Protein AF-A0A2V9JX28-F1 (afdb_monomer)

Foldseek 3Di:
DDDPDPPQDKAWLDKDQCLPHLQQKWFKDWDQPAPADQAPVRTGIHTDGFAKDNADFPSRIWTKFFPPFDWDQQFAPQWTWGGTMWDAFAPSGSNQQPAQAFKKKKWKKEFFVWDLQQWWKWKKWKFAQDDDDDDPDDPDGDIKMKTQQQDTDDPRHPPRDIDIDMDTLHLDCVRIDTRAGDDPGDDDDDHPPDRDDDRNHGSNNCSNNGITIMGMITGPDDPVRHIGGMMMTRMITIIDGDDPPPDD

Secondary structure (DSSP, 8-state):
--------PEEEEEEE--SS--TT-EEEEE-TT-SSPBPTTS-BEEEEEPEEEEEEETTEEEEEEESSPPEE-SS-GGG-EEEEEE---GGGSTTTT-B-TTPEEEEEEEEEEEE-TT-EEEEEEEE---S---S-S-SS---EEEE-TTS-B-HHHHSSS-EEEEEE--S-GGGSEE----TT---SS-------SS----HHHHHBTTEEEEEEEEES--TTS--EEEEEEEEEEEEEE-------

Nearest PDB structures (foldseek):
  8b38-assembly1_C  TM=1.971E-01  e=1.026E-02  Chaetoceros socialis f. radians RNA virus 01
  8hee-assembly1_B  TM=2.548E-01  e=6.312E-02  Foot-and-mouth disease virus
  6lap-assembly1_C  TM=2.341E-01  e=9.804E-02  Echovirus E11
  4rs5-assembly1_I  TM=1.987E-01  e=5.112E-01  Enterovirus A71
  4jgy-assembly1_B  TM=1.974E-01  e=2.948E-01  Coxsackievirus A16

Mean predicted aligned error: 8.78 Å

Radius of gyration: 18.74 Å; Cα contacts (8 Å, |Δi|>4): 589; chains: 1; bounding box: 54×60×47 Å

pLDDT: mean 80.69, std 20.45, range [30.5, 98.5]

Solvent-accessible surface area (backbone atoms only — not comparable to full-atom values): 13602 Å² total; per-residue (Å²): 133,84,82,76,78,74,80,60,55,64,47,78,65,42,76,46,48,28,51,88,43,39,77,70,28,23,21,29,27,69,35,92,87,30,84,45,65,70,22,90,86,73,45,16,20,29,78,40,74,37,47,61,39,78,60,89,24,94,71,31,1,19,25,31,36,57,51,76,49,17,62,46,44,55,25,40,86,88,43,25,30,29,36,50,37,34,47,35,56,38,86,79,20,88,54,44,64,42,73,37,63,57,15,38,36,39,38,31,30,21,17,46,82,48,43,49,59,78,33,36,37,24,48,33,41,33,15,55,40,66,100,66,81,80,88,87,69,74,94,75,78,73,65,40,39,37,31,36,66,73,63,61,54,52,76,57,32,65,80,55,47,84,34,82,45,78,45,72,41,62,73,45,68,92,41,38,42,77,28,52,72,45,88,84,52,81,86,72,92,77,82,83,85,76,83,76,83,83,70,72,42,57,64,58,53,24,32,56,29,35,37,34,34,44,33,36,30,34,33,61,60,45,90,89,49,66,51,38,36,26,44,38,38,28,34,40,34,33,31,33,70,48,78,78,75,76,79,133

Structure (mmCIF, N/CA/C/O backbone):
data_AF-A0A2V9JX28-F1
#
_entry.id   AF-A0A2V9JX28-F1
#
loop_
_atom_site.group_PDB
_atom_site.id
_atom_site.type_symbol
_atom_site.label_atom_id
_atom_site.label_alt_id
_atom_site.label_comp_id
_atom_site.label_asym_id
_atom_site.label_entity_id
_atom_site.label_seq_id
_atom_site.pdbx_PDB_ins_code
_atom_site.Cartn_x
_atom_site.Cartn_y
_atom_site.Cartn_z
_atom_site.occupancy
_atom_site.B_iso_or_equiv
_atom_site.auth_seq_id
_atom_site.auth_comp_id
_atom_site.auth_asym_id
_atom_site.auth_atom_id
_atom_site.pdbx_PDB_model_num
ATOM 1 N N . MET A 1 1 ? -27.066 -35.884 0.659 1.00 37.41 1 MET A N 1
ATOM 2 C CA . MET A 1 1 ? -25.779 -36.112 1.343 1.00 37.41 1 MET A CA 1
ATOM 3 C C . MET A 1 1 ? -25.051 -34.787 1.317 1.00 37.41 1 MET A C 1
ATOM 5 O O . MET A 1 1 ? -24.892 -34.245 0.235 1.00 37.41 1 MET A O 1
ATOM 9 N N . ALA A 1 2 ? -24.791 -34.202 2.485 1.00 36.34 2 ALA A N 1
ATOM 10 C CA . ALA A 1 2 ? -24.136 -32.905 2.590 1.00 36.34 2 ALA A CA 1
ATOM 11 C C . ALA A 1 2 ? -22.629 -33.114 2.416 1.00 36.34 2 ALA A C 1
ATOM 13 O O . ALA A 1 2 ? -22.007 -33.789 3.234 1.00 36.34 2 ALA A O 1
ATOM 14 N N . GLU A 1 3 ? -22.072 -32.586 1.331 1.00 41.47 3 GLU A N 1
ATOM 15 C CA . GLU A 1 3 ? -20.628 -32.447 1.175 1.00 41.47 3 GLU A CA 1
ATOM 16 C C . GLU A 1 3 ? -20.167 -31.390 2.179 1.00 41.47 3 GLU A C 1
ATOM 18 O O . GLU A 1 3 ? -20.434 -30.198 2.029 1.00 41.47 3 GLU A O 1
ATOM 23 N N . GLY A 1 4 ? -19.546 -31.855 3.263 1.00 39.78 4 GLY A N 1
ATOM 24 C CA . GLY A 1 4 ? -18.848 -30.991 4.197 1.00 39.78 4 GLY A CA 1
ATOM 25 C C . GLY A 1 4 ? -17.679 -30.347 3.467 1.00 39.78 4 GLY A C 1
ATOM 26 O O . GLY A 1 4 ? -16.715 -31.026 3.120 1.00 39.78 4 GLY A O 1
ATOM 27 N N . GLN A 1 5 ? -17.780 -29.045 3.217 1.00 37.53 5 GLN A N 1
ATOM 28 C CA . GLN A 1 5 ? -16.628 -28.233 2.859 1.00 37.53 5 GLN A CA 1
ATOM 29 C C . GLN A 1 5 ? -15.641 -28.325 4.025 1.00 37.53 5 GLN A C 1
ATOM 31 O O . GLN A 1 5 ? -15.918 -27.841 5.120 1.00 37.53 5 GLN A O 1
ATOM 36 N N . SER A 1 6 ? -14.531 -29.026 3.803 1.00 47.28 6 SER A N 1
ATOM 37 C CA . SER A 1 6 ? -13.386 -29.009 4.707 1.00 47.28 6 SER A CA 1
ATOM 38 C C . SER A 1 6 ? -12.921 -27.558 4.836 1.00 47.28 6 SER A C 1
ATOM 40 O O . SER A 1 6 ? -12.557 -26.931 3.838 1.00 47.28 6 SER A O 1
ATOM 42 N N . GLU A 1 7 ? -12.996 -27.001 6.047 1.00 46.00 7 GLU A N 1
ATOM 43 C CA . GLU A 1 7 ? -12.352 -25.733 6.372 1.00 46.00 7 GLU A CA 1
ATOM 44 C C . GLU A 1 7 ? -10.847 -25.915 6.158 1.00 46.00 7 GLU A C 1
ATOM 46 O O . GLU A 1 7 ? -10.144 -26.487 6.991 1.00 46.00 7 GLU A O 1
ATOM 51 N N . THR A 1 8 ? -10.340 -25.446 5.017 1.00 58.16 8 THR A N 1
ATOM 52 C CA . THR A 1 8 ? -8.900 -25.324 4.783 1.00 58.16 8 THR A CA 1
ATOM 53 C C . THR A 1 8 ? -8.294 -24.527 5.930 1.00 58.16 8 THR A C 1
ATOM 55 O O . THR A 1 8 ? -8.554 -23.327 6.055 1.00 58.16 8 THR A O 1
ATOM 58 N N . SER A 1 9 ? -7.491 -25.187 6.768 1.00 70.56 9 SER A N 1
ATOM 59 C CA . SER A 1 9 ? -6.751 -24.510 7.829 1.00 70.56 9 SER A CA 1
ATOM 60 C C . SER A 1 9 ? -5.854 -23.440 7.201 1.00 70.56 9 SER A C 1
ATOM 62 O O . SER A 1 9 ? -5.117 -23.698 6.248 1.00 70.56 9 SER A O 1
ATOM 64 N N . GLN A 1 10 ? -5.963 -22.200 7.676 1.00 81.31 10 GLN A N 1
ATOM 65 C CA . GLN A 1 10 ? -5.096 -21.120 7.220 1.00 81.31 10 GLN A CA 1
ATOM 66 C C . GLN A 1 10 ? -3.857 -21.054 8.111 1.00 81.31 10 GLN A C 1
ATOM 68 O O . GLN A 1 10 ? -3.956 -20.860 9.323 1.00 81.31 10 GLN A O 1
ATOM 73 N N . GLN A 1 11 ? -2.677 -21.175 7.512 1.00 90.75 11 GLN A N 1
ATOM 74 C CA . GLN A 1 11 ? -1.418 -20.915 8.189 1.00 90.75 11 GLN A CA 1
ATOM 75 C C . GLN A 1 11 ? -1.175 -19.406 8.244 1.00 90.75 11 GLN A C 1
ATOM 77 O O . GLN A 1 11 ? -1.011 -18.760 7.208 1.00 90.75 11 GLN A O 1
ATOM 82 N N . LEU A 1 12 ? -1.110 -18.846 9.453 1.00 94.56 12 LEU A N 1
ATOM 83 C CA . LEU A 1 12 ? -0.680 -17.466 9.663 1.00 94.56 12 LEU A CA 1
ATOM 84 C C . LEU A 1 12 ? 0.817 -17.336 9.345 1.00 94.56 12 LEU A C 1
ATOM 86 O O . LEU A 1 12 ? 1.646 -18.011 9.956 1.00 94.56 12 LEU A O 1
ATOM 90 N N . ILE A 1 13 ? 1.161 -16.460 8.403 1.00 94.75 13 ILE A N 1
ATOM 91 C CA . ILE A 1 13 ? 2.547 -16.146 8.035 1.00 94.75 13 ILE A CA 1
ATOM 92 C C . ILE A 1 13 ? 3.041 -14.928 8.818 1.00 94.75 13 ILE A C 1
ATOM 94 O O . ILE A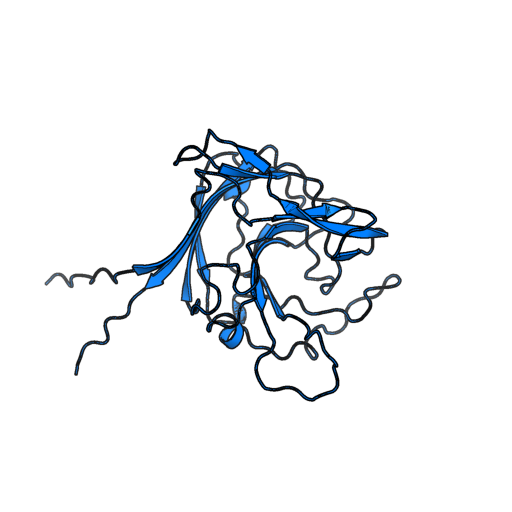 1 13 ? 4.181 -14.905 9.282 1.00 94.75 13 ILE A O 1
ATOM 98 N N . TYR A 1 14 ? 2.190 -13.913 8.963 1.00 95.06 14 TYR A N 1
ATOM 99 C CA . TYR A 1 14 ? 2.534 -12.651 9.610 1.00 95.06 14 TYR A CA 1
ATOM 100 C C . TYR A 1 14 ? 1.301 -11.976 10.198 1.00 95.06 14 TYR A C 1
ATOM 102 O O . TYR A 1 14 ? 0.215 -12.076 9.630 1.00 95.06 14 TYR A O 1
ATOM 110 N N . ARG A 1 15 ? 1.487 -11.257 11.309 1.00 94.69 15 ARG A N 1
ATOM 111 C CA . ARG A 1 15 ? 0.493 -10.352 11.886 1.00 94.69 15 ARG A CA 1
ATOM 112 C C . ARG A 1 15 ? 1.189 -9.185 12.579 1.00 94.69 15 ARG A C 1
ATOM 114 O O . ARG A 1 15 ? 2.134 -9.398 13.334 1.00 94.69 15 ARG A O 1
ATOM 121 N N . GLU A 1 16 ? 0.673 -7.988 12.357 1.00 94.94 16 GLU A N 1
ATOM 122 C CA . GLU A 1 16 ? 1.010 -6.758 13.064 1.00 94.94 16 GLU A CA 1
ATOM 123 C C . GLU A 1 16 ? -0.286 -6.090 13.506 1.00 94.94 16 GLU A C 1
ATOM 125 O O . GLU A 1 16 ? -1.113 -5.748 12.666 1.00 94.94 16 GLU A O 1
ATOM 130 N N . ALA A 1 17 ? -0.465 -5.946 14.817 1.00 94.75 17 ALA A N 1
ATOM 131 C CA . ALA A 1 17 ? -1.687 -5.413 15.422 1.00 94.75 17 ALA A CA 1
ATOM 132 C C . ALA A 1 17 ? -1.499 -4.000 15.993 1.00 94.75 17 ALA A C 1
ATOM 134 O O . ALA A 1 17 ? -2.418 -3.476 16.615 1.00 94.75 17 ALA A O 1
ATOM 135 N N . PHE A 1 18 ? -0.292 -3.427 15.864 1.00 95.75 18 PHE A N 1
ATOM 136 C CA . PHE A 1 18 ? 0.047 -2.060 16.272 1.00 95.75 18 PHE A CA 1
ATOM 137 C C . PHE A 1 18 ? -0.385 -1.683 17.706 1.00 95.75 18 PHE A C 1
ATOM 139 O O . PHE A 1 18 ? -0.534 -0.506 18.038 1.00 95.75 18 PHE A O 1
ATOM 146 N N . ASP A 1 19 ? -0.541 -2.661 18.600 1.00 94.94 19 ASP A N 1
ATOM 147 C CA . ASP A 1 19 ? -1.027 -2.487 19.973 1.00 94.94 19 ASP A CA 1
ATOM 148 C C . ASP A 1 19 ? 0.031 -1.850 20.890 1.00 94.94 19 ASP A C 1
ATOM 150 O O . ASP A 1 19 ? -0.295 -1.230 21.904 1.00 94.94 19 ASP A O 1
ATOM 154 N N . LYS A 1 20 ? 1.307 -1.967 20.508 1.00 94.62 20 LYS A N 1
ATOM 155 C CA . LYS A 1 20 ? 2.476 -1.517 21.284 1.00 94.62 20 LYS A CA 1
ATOM 156 C C . LYS A 1 20 ? 3.331 -0.460 20.582 1.00 94.62 20 LYS A C 1
ATOM 158 O O . LYS A 1 20 ? 4.349 -0.047 21.133 1.00 94.62 20 LYS A O 1
ATOM 163 N N . GLY A 1 21 ? 2.955 -0.037 19.378 1.00 95.44 21 GLY A N 1
ATOM 164 C CA . GLY A 1 21 ? 3.707 0.939 18.590 1.00 95.44 21 GLY A CA 1
ATOM 165 C C . GLY A 1 21 ? 3.520 0.756 17.088 1.00 95.44 21 GLY A C 1
ATOM 166 O O . GLY A 1 21 ? 2.870 -0.183 16.643 1.00 95.44 21 GLY A O 1
ATOM 167 N N . ALA A 1 22 ? 4.153 1.627 16.300 1.00 93.25 22 ALA A N 1
ATOM 168 C CA . ALA A 1 22 ? 4.222 1.510 14.838 1.00 93.25 22 ALA A CA 1
ATOM 169 C C . ALA A 1 22 ? 5.134 0.364 14.345 1.00 93.25 22 ALA A C 1
ATOM 171 O O . ALA A 1 22 ? 5.210 0.096 13.145 1.00 93.25 22 ALA A O 1
ATOM 172 N N . GLY A 1 23 ? 5.872 -0.285 15.251 1.00 90.06 23 GLY A N 1
ATOM 173 C CA . GLY A 1 23 ? 6.907 -1.247 14.890 1.00 90.06 23 GLY A CA 1
ATOM 174 C C . GLY A 1 23 ? 7.971 -0.611 13.992 1.00 90.06 23 GLY A C 1
ATOM 175 O O . GLY A 1 23 ? 8.372 0.535 14.186 1.00 90.06 23 GLY A O 1
ATOM 176 N N . ASN A 1 24 ? 8.412 -1.366 12.989 1.00 91.19 24 ASN A N 1
ATOM 177 C CA . ASN A 1 24 ? 9.393 -0.920 11.996 1.00 91.19 24 ASN A CA 1
ATOM 178 C C . ASN A 1 24 ? 8.738 -0.415 10.695 1.00 91.19 24 ASN A C 1
ATOM 180 O O . ASN A 1 24 ? 9.423 -0.281 9.677 1.00 91.19 24 ASN A O 1
ATOM 184 N N . TRP A 1 25 ? 7.426 -0.159 10.712 1.00 94.94 25 TRP A N 1
ATOM 185 C CA . TRP A 1 25 ? 6.714 0.399 9.568 1.00 94.94 25 TRP A CA 1
ATOM 186 C C . TRP A 1 25 ? 7.012 1.887 9.395 1.00 94.94 25 TRP A C 1
ATOM 188 O O . TRP A 1 25 ? 7.239 2.626 10.359 1.00 94.94 25 TRP A O 1
ATOM 198 N N . LYS A 1 26 ? 7.011 2.325 8.139 1.00 95.44 26 LYS A N 1
ATOM 199 C CA . LYS A 1 26 ? 7.457 3.653 7.728 1.00 95.44 26 LYS A CA 1
ATOM 200 C C . LYS A 1 26 ? 6.463 4.332 6.797 1.00 95.44 26 LYS A C 1
ATOM 202 O O . LYS A 1 26 ? 5.657 3.681 6.140 1.00 95.44 26 LYS A O 1
ATOM 207 N N . VAL A 1 27 ? 6.585 5.647 6.704 1.00 96.44 27 VAL A N 1
ATOM 208 C CA . VAL A 1 27 ? 5.945 6.515 5.713 1.00 96.44 27 VAL A CA 1
ATOM 209 C C . VAL A 1 27 ? 7.028 7.261 4.935 1.00 96.44 27 VAL A C 1
ATOM 211 O O . VAL A 1 27 ? 8.054 7.631 5.507 1.00 96.44 27 VAL A O 1
ATOM 214 N N . GLY A 1 28 ? 6.807 7.509 3.643 1.00 94.94 28 GLY A N 1
ATOM 215 C CA . GLY A 1 28 ? 7.685 8.388 2.872 1.00 94.94 28 GLY A CA 1
ATOM 216 C C . GLY A 1 28 ? 7.388 9.862 3.147 1.00 94.94 28 GLY A C 1
ATOM 217 O O . GLY A 1 28 ? 6.235 10.297 3.075 1.00 94.94 28 GLY A O 1
ATOM 218 N N . ARG A 1 29 ? 8.427 10.651 3.429 1.00 95.06 29 ARG A N 1
ATOM 219 C CA . ARG A 1 29 ? 8.342 12.098 3.686 1.00 95.06 29 ARG A CA 1
ATOM 220 C C . ARG A 1 29 ? 9.402 12.873 2.929 1.00 95.06 29 ARG A C 1
ATOM 222 O O . ARG A 1 29 ? 10.523 12.396 2.805 1.00 95.06 29 ARG A O 1
ATOM 229 N N . ASP A 1 30 ? 9.055 14.075 2.483 1.00 92.50 30 ASP A N 1
ATOM 230 C CA . ASP A 1 30 ? 10.029 15.002 1.915 1.00 92.50 30 ASP A CA 1
ATOM 231 C C . ASP A 1 30 ? 11.055 15.424 2.979 1.00 92.50 30 ASP A C 1
ATOM 233 O O . ASP A 1 30 ? 10.686 15.877 4.066 1.00 92.50 30 ASP A O 1
ATOM 237 N N . LYS A 1 31 ? 12.345 15.318 2.651 1.00 86.62 31 LYS A N 1
ATOM 238 C CA . LYS A 1 31 ? 13.467 15.784 3.470 1.00 86.62 31 LYS A CA 1
ATOM 239 C C . LYS A 1 31 ? 14.700 16.052 2.604 1.00 86.62 31 LYS A C 1
ATOM 241 O O . LYS A 1 31 ? 15.094 15.204 1.810 1.00 86.62 31 LYS A O 1
ATOM 246 N N . GLU A 1 32 ? 15.318 17.227 2.744 1.00 77.06 32 GLU A N 1
ATOM 247 C CA . GLU A 1 32 ? 16.386 17.694 1.838 1.00 77.06 32 GLU A CA 1
ATOM 248 C C . GLU A 1 32 ? 17.653 16.817 1.829 1.00 77.06 32 GLU A C 1
ATOM 250 O O . GLU A 1 32 ? 18.319 16.730 0.799 1.00 77.06 32 GLU A O 1
ATOM 255 N N . ASP A 1 33 ? 17.959 16.125 2.926 1.00 78.94 33 ASP A N 1
ATOM 256 C CA . ASP A 1 33 ? 19.085 15.188 3.072 1.00 78.94 33 ASP A CA 1
ATOM 257 C C . ASP A 1 33 ? 18.667 13.708 2.949 1.00 78.94 33 ASP A C 1
ATOM 259 O O . ASP A 1 33 ? 19.455 12.810 3.245 1.00 78.94 33 ASP A O 1
ATOM 263 N N . GLY A 1 34 ? 17.423 13.454 2.529 1.00 77.88 34 GLY A N 1
ATOM 264 C CA . GLY A 1 34 ? 16.797 12.137 2.556 1.00 77.88 34 GLY A CA 1
ATOM 265 C C . GLY A 1 34 ? 17.490 11.071 1.696 1.00 77.88 34 GLY A C 1
ATOM 266 O O . GLY A 1 34 ? 18.192 11.361 0.721 1.00 77.88 34 GLY A O 1
ATOM 267 N N . SER A 1 35 ? 17.261 9.810 2.067 1.00 78.12 35 SER A N 1
ATOM 268 C CA . SER A 1 35 ? 17.882 8.616 1.479 1.00 78.12 35 SER A CA 1
ATOM 269 C C . SER A 1 35 ? 17.259 8.140 0.161 1.00 78.12 35 SER A C 1
ATOM 271 O O . SER A 1 35 ? 17.889 7.361 -0.556 1.00 78.12 35 SER A O 1
ATOM 273 N N . TYR A 1 36 ? 16.053 8.594 -0.184 1.00 79.12 36 TYR A N 1
ATOM 274 C CA . TYR A 1 36 ? 15.413 8.302 -1.468 1.00 79.12 36 TYR A CA 1
ATOM 275 C C . TYR A 1 36 ? 15.925 9.235 -2.575 1.00 79.12 36 TYR A C 1
ATOM 277 O O . TYR A 1 36 ? 16.678 10.189 -2.338 1.00 79.12 36 TYR A O 1
ATOM 285 N N . ASN A 1 37 ? 15.560 8.942 -3.826 1.00 79.06 37 ASN A N 1
ATOM 286 C CA . ASN A 1 37 ? 15.956 9.772 -4.961 1.00 79.06 37 ASN A CA 1
ATOM 287 C C . ASN A 1 37 ? 15.397 11.201 -4.838 1.00 79.06 37 ASN A C 1
ATOM 289 O O . ASN A 1 37 ? 14.509 11.486 -4.043 1.00 79.06 37 ASN A O 1
ATOM 293 N N . GLN A 1 38 ? 15.924 12.115 -5.649 1.00 84.00 38 GLN A N 1
ATOM 294 C CA . GLN A 1 38 ? 15.248 13.387 -5.879 1.00 84.00 38 GLN A CA 1
ATOM 295 C C . GLN A 1 38 ? 14.128 13.157 -6.902 1.00 84.00 38 GLN A C 1
ATOM 297 O O . GLN A 1 38 ? 14.379 12.573 -7.961 1.00 84.00 38 GLN A O 1
ATOM 302 N N . ASN A 1 39 ? 12.905 13.569 -6.583 1.00 82.06 39 ASN A N 1
ATOM 303 C CA . ASN A 1 39 ? 11.753 13.465 -7.472 1.00 82.06 39 ASN A CA 1
ATOM 304 C C . ASN A 1 39 ? 11.680 14.641 -8.463 1.00 82.06 39 ASN A C 1
ATOM 306 O O . ASN A 1 39 ? 12.438 15.611 -8.371 1.00 82.06 39 ASN A O 1
ATOM 310 N N . VAL A 1 40 ? 10.750 14.572 -9.419 1.00 81.06 40 VAL A N 1
ATOM 311 C CA . VAL A 1 40 ? 10.556 15.609 -10.459 1.00 81.06 40 VAL A CA 1
ATOM 312 C C . VAL A 1 40 ? 10.151 16.987 -9.914 1.00 81.06 40 VAL A C 1
ATOM 314 O O . VAL A 1 40 ? 10.278 17.979 -10.626 1.00 81.06 40 VAL A O 1
ATOM 317 N N . LEU A 1 41 ? 9.708 17.069 -8.656 1.00 83.62 41 LEU A N 1
ATOM 318 C CA . LEU A 1 41 ? 9.394 18.323 -7.959 1.00 83.62 41 LEU A CA 1
ATOM 319 C C . LEU A 1 41 ? 10.625 18.914 -7.245 1.00 83.62 41 LEU A C 1
ATOM 321 O O . LEU A 1 41 ? 10.531 19.938 -6.569 1.00 83.62 41 LEU A O 1
ATOM 325 N N . GLY A 1 42 ? 11.790 18.271 -7.377 1.00 84.31 42 GLY A N 1
ATOM 326 C CA . GLY A 1 42 ? 13.047 18.688 -6.762 1.00 84.31 42 GLY A CA 1
ATOM 327 C C . GLY A 1 42 ? 13.192 18.288 -5.292 1.00 84.31 42 GLY A C 1
ATOM 328 O O . GLY A 1 42 ? 14.164 18.699 -4.657 1.00 84.31 42 GLY A O 1
ATOM 329 N N . LYS A 1 43 ? 12.272 17.486 -4.744 1.00 86.06 43 LYS A N 1
ATOM 330 C CA . LYS A 1 43 ? 12.281 17.042 -3.344 1.00 86.06 43 LYS A CA 1
ATOM 331 C C . LYS A 1 43 ? 12.965 15.686 -3.207 1.00 86.06 43 LYS A C 1
ATOM 333 O O . LYS A 1 43 ? 12.839 14.837 -4.082 1.00 86.06 43 LYS A O 1
ATOM 338 N N . ARG A 1 44 ? 13.702 15.486 -2.115 1.00 87.38 44 ARG A N 1
ATOM 339 C CA . ARG A 1 44 ? 14.231 14.176 -1.704 1.00 87.38 44 ARG A CA 1
ATOM 340 C C . ARG A 1 44 ? 13.324 13.573 -0.648 1.00 87.38 44 ARG A C 1
ATOM 342 O O . ARG A 1 44 ? 12.679 14.319 0.081 1.00 87.38 44 ARG A O 1
ATOM 349 N N . GLY A 1 45 ? 13.280 12.248 -0.587 1.00 88.06 45 GLY A N 1
ATOM 350 C CA . GLY A 1 45 ? 12.452 11.516 0.365 1.00 88.06 45 GLY A CA 1
ATOM 351 C C . GLY A 1 45 ? 13.261 10.796 1.439 1.00 88.06 45 GLY A C 1
ATOM 352 O O . GLY A 1 45 ? 14.415 10.438 1.225 1.00 88.06 45 GLY A O 1
ATOM 353 N N . GLU A 1 46 ? 12.639 10.522 2.577 1.00 91.44 46 GLU A N 1
ATOM 354 C CA . GLU A 1 46 ? 13.129 9.593 3.595 1.00 91.44 46 GLU A CA 1
ATOM 355 C C . GLU A 1 46 ? 11.968 8.739 4.1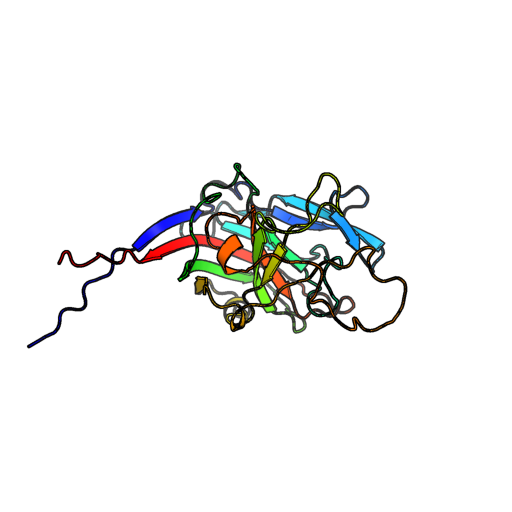26 1.00 91.44 46 GLU A C 1
ATOM 357 O O . GLU A 1 46 ? 10.824 9.195 4.201 1.00 91.44 46 GLU A O 1
ATOM 362 N N . GLY A 1 47 ? 12.262 7.496 4.511 1.00 91.31 47 GLY A N 1
ATOM 363 C CA . GLY A 1 47 ? 11.334 6.656 5.262 1.00 91.31 47 GLY A CA 1
ATOM 364 C C . GLY A 1 47 ? 11.389 6.980 6.753 1.00 91.31 47 GLY A C 1
ATOM 365 O O . GLY A 1 47 ? 12.336 6.578 7.429 1.00 91.31 47 GLY A O 1
ATOM 366 N N . LEU A 1 48 ? 10.366 7.653 7.274 1.00 93.31 48 LEU A N 1
ATOM 367 C CA . LEU A 1 48 ? 10.232 7.976 8.698 1.00 93.31 48 LEU A CA 1
ATOM 368 C C . LEU A 1 48 ? 9.278 6.998 9.395 1.00 93.31 48 LEU A C 1
ATOM 370 O O . LEU A 1 48 ? 8.404 6.446 8.727 1.00 93.31 48 LEU A O 1
ATOM 374 N N . PRO A 1 49 ? 9.405 6.773 10.717 1.00 94.62 49 PRO A N 1
ATOM 375 C CA . PRO A 1 49 ? 8.425 5.989 11.464 1.00 94.62 49 PRO A CA 1
ATOM 376 C C . PRO A 1 49 ? 7.005 6.526 11.265 1.00 94.62 49 PRO A C 1
ATOM 378 O O . PRO A 1 49 ? 6.802 7.738 11.157 1.00 94.62 49 PRO A O 1
ATOM 381 N N . LEU A 1 50 ? 6.018 5.631 11.244 1.00 96.25 50 LEU A N 1
ATOM 382 C CA . LEU A 1 50 ? 4.618 6.052 11.245 1.00 96.25 50 LEU A CA 1
ATOM 383 C C . LEU A 1 50 ? 4.264 6.813 12.521 1.00 96.25 50 LEU A C 1
ATOM 385 O O . LEU A 1 50 ? 4.816 6.566 13.598 1.00 96.25 50 LEU A O 1
ATOM 389 N N . GLY A 1 51 ? 3.248 7.667 12.410 1.00 97.44 51 GLY A N 1
ATOM 390 C CA . GLY A 1 51 ? 2.523 8.117 13.583 1.00 97.44 51 GLY A CA 1
ATOM 391 C C . GLY A 1 51 ? 1.857 6.926 14.272 1.00 97.44 51 GLY A C 1
ATOM 392 O O . GLY A 1 51 ? 1.458 5.953 13.632 1.00 97.44 51 GLY A O 1
ATOM 393 N N . TRP A 1 52 ? 1.728 6.994 15.593 1.00 98.06 52 TRP A N 1
ATOM 394 C CA . TRP A 1 52 ? 1.075 5.951 16.377 1.00 98.06 52 TRP A CA 1
ATOM 395 C C . TRP A 1 52 ? 0.171 6.555 17.445 1.00 98.06 52 TRP A C 1
ATOM 397 O O . TRP A 1 52 ? 0.473 7.604 18.017 1.00 98.06 52 TRP A O 1
ATOM 407 N N . SER A 1 53 ? -0.955 5.896 17.699 1.00 97.69 53 SER A N 1
ATOM 408 C CA . SER A 1 53 ? -1.867 6.207 18.793 1.00 97.69 53 SER A CA 1
ATOM 409 C C . SER A 1 53 ? -2.033 4.973 19.663 1.00 97.69 53 SER A C 1
ATOM 411 O O . SER A 1 53 ? -2.307 3.897 19.148 1.00 97.69 53 SER A O 1
ATOM 413 N N . ALA A 1 54 ? -1.957 5.139 20.984 1.00 96.62 54 ALA A N 1
ATOM 414 C CA . ALA A 1 54 ? -2.181 4.058 21.948 1.00 96.62 54 ALA A CA 1
ATOM 415 C C . ALA A 1 54 ? -3.664 3.673 22.122 1.00 96.62 54 ALA A C 1
ATOM 417 O O . ALA A 1 54 ? -3.985 2.793 22.919 1.00 96.62 54 ALA A O 1
ATOM 418 N N . ARG A 1 55 ? 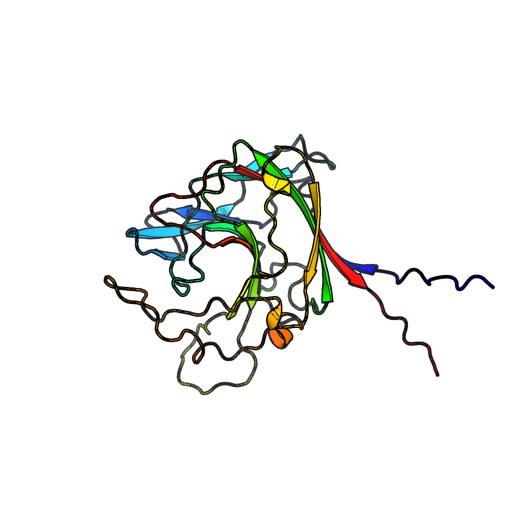-4.582 4.406 21.479 1.00 94.62 55 ARG A N 1
ATOM 419 C CA . ARG A 1 55 ? -6.036 4.256 21.634 1.00 94.62 55 ARG A CA 1
ATOM 420 C C . ARG A 1 55 ? -6.744 4.432 20.299 1.00 94.62 55 ARG A C 1
ATOM 422 O O . ARG A 1 55 ? -6.316 5.256 19.492 1.00 94.62 55 ARG A O 1
ATOM 429 N N . GLY A 1 56 ? -7.884 3.765 20.137 1.00 91.12 56 GLY A N 1
ATOM 430 C CA . GLY A 1 56 ? -8.787 3.917 18.991 1.00 91.12 56 GLY A CA 1
ATOM 431 C C . GLY A 1 56 ? -8.676 2.817 17.933 1.00 91.12 56 GLY A C 1
ATOM 432 O O . GLY A 1 56 ? -9.506 2.806 17.022 1.00 91.12 56 GLY A O 1
ATOM 433 N N . GLY A 1 57 ? -7.699 1.916 18.073 1.00 91.00 57 GLY A N 1
ATOM 434 C CA . GLY A 1 57 ? -7.619 0.651 17.345 1.00 91.00 57 GLY A CA 1
ATOM 435 C C . GLY A 1 57 ? -8.356 -0.469 18.083 1.00 91.00 57 GLY A C 1
ATOM 436 O O . GLY A 1 57 ? -8.671 -0.329 19.272 1.00 91.00 57 GLY A O 1
ATOM 437 N N . ARG A 1 58 ? -8.647 -1.588 17.414 1.00 89.88 58 ARG A N 1
ATOM 438 C CA . ARG A 1 58 ? -9.410 -2.710 17.997 1.00 89.88 58 ARG A CA 1
ATOM 439 C C . ARG A 1 58 ? -8.650 -3.394 19.125 1.00 89.88 58 ARG A C 1
ATOM 441 O O . ARG A 1 58 ? -9.254 -3.782 20.121 1.00 89.88 58 ARG A O 1
ATOM 448 N N . SER A 1 59 ? -7.328 -3.475 18.994 1.00 88.19 59 SER A N 1
ATOM 449 C CA . SER A 1 59 ? -6.426 -4.006 20.027 1.00 88.19 59 SER A CA 1
ATOM 450 C C . SER A 1 59 ? -5.888 -2.911 20.961 1.00 88.19 59 SER A C 1
ATOM 452 O O . SER A 1 59 ? -4.944 -3.134 21.715 1.00 88.19 59 SER A O 1
ATOM 454 N N . GLY A 1 60 ? -6.476 -1.711 20.920 1.00 91.00 60 GLY A N 1
ATOM 455 C CA . GLY A 1 60 ? -6.027 -0.532 21.654 1.00 91.00 60 GLY A CA 1
ATOM 456 C C . GLY A 1 60 ? -5.322 0.461 20.738 1.00 91.00 60 GLY A C 1
ATOM 457 O O . GLY A 1 60 ? -5.881 1.524 20.459 1.00 91.00 60 GLY A O 1
ATOM 458 N N . GLY A 1 61 ? -4.117 0.125 20.275 1.00 95.81 61 GLY A N 1
ATOM 459 C CA . GLY A 1 61 ? -3.297 1.002 19.438 1.00 95.81 61 GLY A CA 1
ATOM 460 C C . GLY A 1 61 ? -3.560 0.875 17.936 1.00 95.81 61 GLY A C 1
ATOM 461 O O . GLY A 1 61 ? -4.136 -0.107 17.497 1.00 95.81 61 GLY A O 1
ATOM 462 N N . PHE A 1 62 ? -3.149 1.883 17.164 1.00 97.88 62 PHE A N 1
ATOM 463 C CA . PHE A 1 62 ? -3.141 1.849 15.698 1.00 97.88 62 PHE A CA 1
ATOM 464 C C . PHE A 1 62 ? -2.053 2.789 15.150 1.00 97.88 62 PHE A C 1
ATOM 466 O O . PHE A 1 62 ? -1.666 3.763 15.812 1.00 97.88 62 PHE A O 1
ATOM 473 N N . CYS A 1 63 ? -1.554 2.524 13.944 1.00 97.75 63 CYS A N 1
ATOM 474 C CA . CYS A 1 63 ? -0.589 3.391 13.268 1.00 97.75 63 CYS A CA 1
ATOM 475 C C . CYS A 1 63 ? -1.256 4.251 12.190 1.00 97.75 63 CYS A C 1
ATOM 477 O O . CYS A 1 63 ? -2.362 3.970 11.734 1.00 97.75 63 CYS A O 1
ATOM 479 N N . TYR A 1 64 ? -0.607 5.341 11.797 1.00 98.00 64 TYR A N 1
ATOM 480 C CA . TYR A 1 64 ? -1.138 6.225 10.772 1.00 98.00 64 TYR A CA 1
ATOM 481 C C . TYR A 1 64 ? -0.053 6.946 9.990 1.00 98.00 64 TYR A C 1
ATOM 483 O O . TYR A 1 64 ? 1.042 7.222 10.489 1.00 98.00 64 TYR A O 1
ATOM 491 N N . SER A 1 65 ? -0.410 7.333 8.773 1.00 97.75 65 SER A N 1
ATOM 492 C CA . SER A 1 65 ? 0.342 8.295 7.984 1.00 97.75 65 SER A CA 1
ATOM 493 C C . SER A 1 65 ? -0.577 9.374 7.429 1.00 97.75 65 SER A C 1
ATOM 495 O O . SER A 1 65 ? -1.744 9.144 7.131 1.00 97.75 65 SER A O 1
ATOM 497 N N . GLU A 1 66 ? -0.051 10.584 7.317 1.00 97.31 66 GLU A N 1
ATOM 498 C CA . GLU A 1 66 ? -0.822 11.778 6.943 1.00 97.31 66 GLU A CA 1
ATOM 499 C C . GLU A 1 66 ? -0.123 12.582 5.852 1.00 97.31 66 GLU A C 1
ATOM 501 O O . GLU A 1 66 ? 1.090 12.576 5.796 1.00 97.31 66 GLU A O 1
ATOM 506 N N . SER A 1 67 ? -0.810 13.281 4.966 1.00 9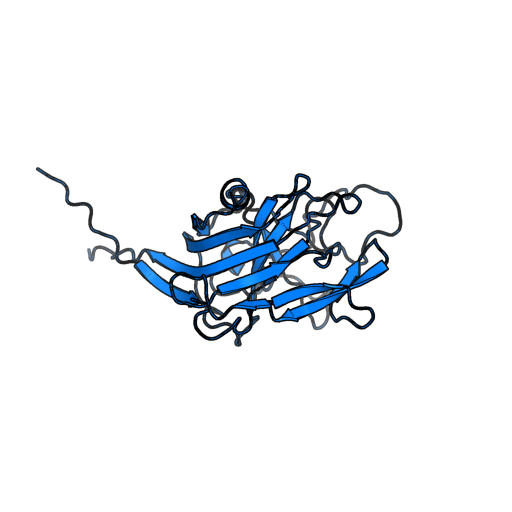5.12 67 SER A N 1
ATOM 507 C CA . SER A 1 67 ? -0.154 14.145 3.978 1.00 95.12 67 SER A CA 1
ATOM 508 C C . SER A 1 67 ? 0.637 15.296 4.643 1.00 95.12 67 SER A C 1
ATOM 510 O O . SER A 1 67 ? 0.228 15.750 5.713 1.00 95.12 67 SER A O 1
ATOM 512 N N . PRO A 1 68 ? 1.703 15.834 4.015 1.00 93.88 68 PRO A N 1
ATOM 513 C CA . PRO A 1 68 ? 2.216 15.477 2.693 1.00 93.88 68 PRO A CA 1
ATOM 514 C C . PRO A 1 68 ? 3.067 14.202 2.729 1.00 93.88 68 PRO A C 1
ATOM 516 O O . PRO A 1 68 ? 3.986 14.052 3.537 1.00 93.88 68 PRO A O 1
ATOM 519 N N . TRP A 1 69 ? 2.757 13.264 1.839 1.00 95.50 69 TRP A N 1
ATOM 520 C CA . TRP A 1 69 ? 3.584 12.085 1.591 1.00 95.50 69 TRP A CA 1
ATOM 521 C C . TRP A 1 69 ? 4.663 12.410 0.560 1.00 95.50 69 TRP A C 1
ATOM 523 O O . TRP A 1 69 ? 4.461 13.259 -0.306 1.00 95.50 69 TRP A O 1
ATOM 533 N N . TYR A 1 70 ? 5.793 11.712 0.634 1.00 93.31 70 TYR A N 1
ATOM 534 C CA . TYR A 1 70 ? 6.815 11.783 -0.404 1.00 93.31 70 TYR A CA 1
ATOM 535 C C . TYR A 1 70 ? 6.263 11.237 -1.723 1.00 93.31 70 TYR A C 1
ATOM 537 O O . TYR A 1 70 ? 5.699 10.138 -1.756 1.00 93.31 70 TYR A O 1
ATOM 545 N N . PHE A 1 71 ? 6.451 12.013 -2.788 1.00 90.88 71 PHE A N 1
ATOM 546 C CA . PHE A 1 71 ? 6.151 11.621 -4.160 1.00 90.88 71 PHE A CA 1
ATOM 547 C C . PHE A 1 71 ? 7.336 10.860 -4.751 1.00 90.88 71 PHE A C 1
ATOM 549 O O . PHE A 1 71 ? 8.386 11.460 -5.005 1.00 90.88 71 PHE A O 1
ATOM 556 N N . ASP A 1 72 ? 7.172 9.561 -4.987 1.00 85.69 72 ASP A N 1
ATOM 557 C CA . ASP A 1 72 ? 8.172 8.756 -5.670 1.00 85.69 72 ASP A CA 1
ATOM 558 C C . ASP A 1 72 ? 7.915 8.740 -7.181 1.00 85.69 72 ASP A C 1
ATOM 560 O O . ASP A 1 72 ? 6.924 8.201 -7.681 1.00 85.69 72 ASP A O 1
ATOM 564 N N . SER A 1 73 ? 8.847 9.353 -7.908 1.00 80.00 73 SER A N 1
ATOM 565 C CA . SER A 1 73 ? 8.838 9.460 -9.363 1.00 80.00 73 SER A CA 1
ATOM 566 C C . SER A 1 73 ? 9.938 8.635 -10.039 1.00 80.00 73 SER A C 1
ATOM 568 O O . SER A 1 73 ? 10.232 8.874 -11.212 1.00 80.00 73 SER A O 1
ATOM 570 N N . ASN A 1 74 ? 10.638 7.754 -9.310 1.00 73.56 74 ASN A N 1
ATOM 571 C CA . ASN A 1 74 ? 11.694 6.910 -9.894 1.00 73.56 74 ASN A CA 1
ATOM 572 C C . ASN A 1 74 ? 11.130 5.727 -10.714 1.00 73.56 74 ASN A C 1
ATOM 574 O O . ASN A 1 74 ? 11.860 5.063 -11.459 1.00 73.56 74 ASN A O 1
ATOM 578 N N . HIS A 1 75 ? 9.819 5.526 -10.621 1.00 71.81 75 HIS A N 1
ATOM 579 C CA . HIS A 1 75 ? 9.027 4.595 -11.406 1.00 71.81 75 HIS A CA 1
ATOM 580 C C . HIS A 1 75 ? 8.507 5.272 -12.685 1.00 71.81 75 HIS A C 1
ATOM 582 O O . HIS A 1 75 ? 8.455 6.501 -12.773 1.00 71.81 75 HIS A O 1
ATOM 588 N N . GLY A 1 76 ? 8.171 4.481 -13.712 1.00 60.62 76 GLY A N 1
ATOM 589 C CA . GLY A 1 76 ? 7.613 5.015 -14.966 1.00 60.62 76 GLY A CA 1
ATOM 590 C C . GLY A 1 76 ? 6.382 5.898 -14.712 1.00 60.62 76 GLY A C 1
ATOM 591 O O . GLY A 1 76 ? 5.704 5.694 -13.714 1.00 60.62 76 GLY A O 1
ATOM 592 N N . GLU A 1 77 ? 6.063 6.850 -15.601 1.00 56.25 77 GLU A N 1
ATOM 593 C CA . GLU A 1 77 ? 4.964 7.825 -15.388 1.00 56.25 77 GLU A CA 1
ATOM 594 C C . GLU A 1 77 ? 3.614 7.170 -15.038 1.00 56.25 77 GLU A C 1
ATOM 596 O O . GLU A 1 77 ? 2.861 7.698 -14.226 1.00 56.25 77 GLU A O 1
ATOM 601 N N . PHE A 1 78 ? 3.333 5.976 -15.571 1.00 57.97 78 PHE A N 1
ATOM 602 C CA . PHE A 1 78 ? 2.132 5.196 -15.237 1.00 57.97 78 PHE A CA 1
ATOM 603 C C . PHE A 1 78 ? 2.064 4.716 -13.777 1.00 57.97 78 PHE A C 1
ATOM 605 O O . PHE A 1 78 ? 1.019 4.247 -13.334 1.00 57.97 7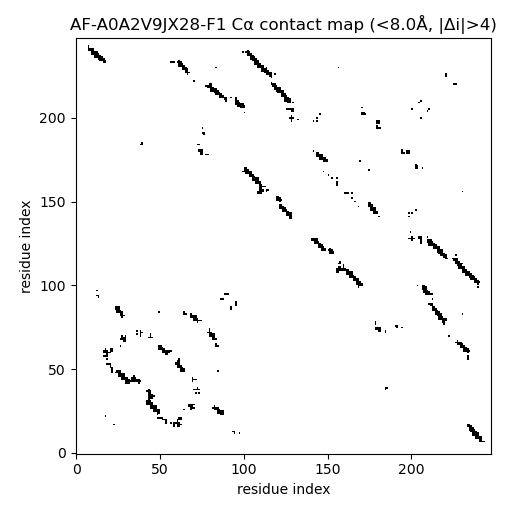8 PHE A O 1
ATOM 612 N N . MET A 1 79 ? 3.175 4.788 -13.048 1.00 68.00 79 MET A N 1
ATOM 613 C CA . MET A 1 79 ? 3.372 4.228 -11.714 1.00 68.00 79 MET A CA 1
ATOM 614 C C . MET A 1 79 ? 4.142 5.186 -10.803 1.00 68.00 79 MET A C 1
ATOM 616 O O . MET A 1 79 ? 4.817 4.743 -9.881 1.00 68.00 79 MET A O 1
ATOM 620 N N . TRP A 1 80 ? 4.035 6.497 -11.023 1.00 83.62 80 TRP A N 1
ATOM 621 C CA . TRP A 1 80 ? 4.308 7.461 -9.959 1.00 83.62 80 TRP A CA 1
ATOM 622 C C . TRP A 1 80 ? 3.355 7.233 -8.784 1.00 83.62 80 TRP A C 1
ATOM 624 O O . TRP A 1 80 ? 2.193 6.864 -8.985 1.00 83.62 80 TRP A O 1
ATOM 634 N N . PHE A 1 81 ? 3.830 7.454 -7.558 1.00 90.38 81 PHE A N 1
ATOM 635 C CA . PHE A 1 81 ? 3.000 7.244 -6.374 1.00 90.38 81 PHE A CA 1
ATOM 636 C C . PHE A 1 81 ? 3.434 8.046 -5.153 1.00 90.38 81 PHE A C 1
ATOM 638 O O . PHE A 1 81 ? 4.542 8.573 -5.077 1.00 90.38 81 PHE A O 1
ATOM 645 N N . TYR A 1 82 ? 2.558 8.059 -4.148 1.00 93.06 82 TYR A N 1
ATOM 646 C CA . TYR A 1 82 ? 2.885 8.485 -2.791 1.00 93.06 82 TYR A CA 1
ATOM 647 C C . TYR A 1 82 ? 3.046 7.289 -1.851 1.00 93.06 82 TYR A C 1
ATOM 649 O O . TYR A 1 82 ? 2.212 6.381 -1.824 1.00 93.06 82 TYR A O 1
ATOM 657 N N . MET A 1 83 ? 4.111 7.300 -1.048 1.00 92.38 83 MET A N 1
ATOM 658 C CA . MET A 1 83 ? 4.425 6.234 -0.088 1.00 92.38 83 MET A CA 1
ATOM 659 C C . MET A 1 83 ? 3.658 6.419 1.224 1.00 92.38 83 MET A C 1
ATOM 661 O O . MET A 1 83 ? 4.127 7.100 2.140 1.00 92.38 83 MET A O 1
ATOM 665 N N . VAL A 1 84 ? 2.488 5.790 1.327 1.00 96.12 84 VAL A N 1
ATOM 666 C CA . VAL A 1 84 ? 1.613 5.904 2.504 1.00 96.12 84 VAL A CA 1
ATOM 667 C C . VAL A 1 84 ? 2.106 5.041 3.655 1.00 96.12 84 VAL A C 1
ATOM 669 O O . VAL A 1 84 ? 2.135 5.499 4.797 1.00 96.12 84 VAL A O 1
ATOM 672 N N . LEU A 1 85 ? 2.483 3.799 3.367 1.00 95.25 85 LEU A N 1
ATOM 673 C CA . LEU A 1 85 ? 2.813 2.808 4.378 1.00 95.25 85 LEU A CA 1
ATOM 674 C C . LEU A 1 85 ? 3.803 1.800 3.798 1.00 95.25 85 LEU A C 1
ATOM 676 O O . LEU A 1 85 ? 3.506 1.162 2.800 1.00 95.25 85 LEU A O 1
ATOM 680 N N . VAL A 1 86 ? 4.959 1.609 4.421 1.00 93.25 86 VAL A N 1
ATOM 681 C CA . VAL A 1 86 ? 5.967 0.641 3.974 1.00 93.25 86 VAL A CA 1
ATOM 682 C C . VAL A 1 86 ? 6.429 -0.202 5.145 1.00 93.25 86 VAL A C 1
ATOM 684 O O . VAL A 1 86 ? 6.805 0.319 6.194 1.00 93.25 86 VAL A O 1
ATOM 687 N N . GLY A 1 87 ? 6.379 -1.515 4.962 1.00 91.12 87 GLY A N 1
ATOM 688 C CA . GLY A 1 87 ? 6.820 -2.484 5.943 1.00 91.12 87 GLY A CA 1
ATOM 689 C C . GLY A 1 87 ? 8.340 -2.502 6.119 1.00 91.12 87 GLY A C 1
ATOM 690 O O . GLY A 1 87 ? 9.089 -1.915 5.329 1.00 91.12 87 GLY A O 1
ATOM 691 N N . PRO A 1 88 ? 8.817 -3.197 7.161 1.00 85.38 88 PRO A N 1
ATOM 692 C CA . PRO A 1 88 ? 10.239 -3.448 7.361 1.00 85.38 88 PRO A CA 1
ATOM 693 C C . PRO A 1 88 ? 10.844 -4.159 6.142 1.00 85.38 88 PRO A C 1
ATOM 695 O O . PRO A 1 88 ? 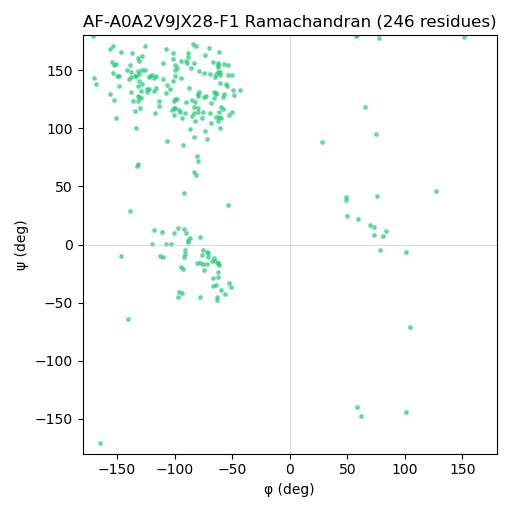10.138 -4.835 5.395 1.00 85.38 88 PRO A O 1
ATOM 698 N N . ALA A 1 89 ? 12.153 -4.013 5.949 1.00 82.81 89 ALA A N 1
ATOM 699 C CA . ALA A 1 89 ? 12.839 -4.533 4.772 1.00 82.81 89 ALA A CA 1
ATOM 700 C C . ALA A 1 89 ? 13.860 -5.620 5.120 1.00 82.81 89 ALA A C 1
ATOM 702 O O . ALA A 1 89 ? 14.534 -5.549 6.151 1.00 82.81 89 ALA A O 1
ATOM 703 N N . GLY A 1 90 ? 13.995 -6.606 4.234 1.00 81.50 90 GLY A N 1
ATOM 704 C CA . GLY A 1 90 ? 14.951 -7.702 4.354 1.00 81.50 90 GLY A CA 1
ATOM 705 C C . GLY A 1 90 ? 14.715 -8.553 5.597 1.00 81.50 90 GLY A C 1
ATOM 706 O O . GLY A 1 90 ? 13.592 -8.684 6.071 1.00 81.50 90 GLY A O 1
ATOM 707 N N . GLU A 1 91 ? 15.791 -9.093 6.162 1.00 83.31 91 GLU A N 1
ATOM 708 C CA . GLU A 1 91 ? 15.745 -9.989 7.328 1.00 83.31 91 GLU A CA 1
ATOM 709 C C . GLU A 1 91 ? 15.153 -9.343 8.593 1.00 83.31 91 GLU A C 1
ATOM 711 O O . GLU A 1 91 ? 14.717 -10.047 9.501 1.00 83.31 91 GLU A O 1
ATOM 716 N N . ALA A 1 92 ? 15.081 -8.008 8.653 1.00 81.12 92 ALA A N 1
ATOM 717 C CA . ALA A 1 92 ? 14.399 -7.299 9.735 1.00 81.12 92 ALA A CA 1
ATOM 718 C C . ALA A 1 92 ? 12.866 -7.444 9.674 1.00 81.12 92 ALA A C 1
ATOM 720 O O . ALA A 1 92 ? 12.166 -7.056 10.613 1.00 81.12 92 ALA A O 1
ATOM 721 N N . TRP A 1 93 ? 12.329 -7.973 8.573 1.00 85.19 93 TRP A N 1
ATOM 722 C CA . TRP A 1 93 ? 10.913 -8.227 8.393 1.00 85.19 93 TRP A CA 1
ATOM 723 C C . TRP A 1 93 ? 10.598 -9.703 8.637 1.00 85.19 93 TRP A C 1
ATOM 725 O O . TRP A 1 93 ? 11.054 -10.575 7.908 1.00 85.19 93 TRP A O 1
ATOM 735 N N . ALA A 1 94 ? 9.775 -9.992 9.648 1.00 86.06 94 ALA A N 1
ATOM 736 C CA . ALA A 1 94 ? 9.451 -11.363 10.055 1.00 86.06 94 ALA A CA 1
ATOM 737 C C . ALA A 1 94 ? 8.988 -12.318 8.923 1.00 86.06 94 ALA A C 1
ATOM 739 O O . ALA A 1 94 ? 9.354 -13.494 8.972 1.00 86.06 94 ALA A O 1
ATOM 740 N N . PRO A 1 95 ? 8.217 -11.883 7.903 1.00 87.62 95 PRO A N 1
ATOM 741 C CA . PRO A 1 95 ? 7.840 -12.747 6.791 1.00 87.62 95 PRO A CA 1
ATOM 742 C C . PRO A 1 95 ? 8.824 -12.720 5.614 1.00 87.62 95 PRO A C 1
ATOM 744 O O . PRO A 1 95 ? 8.505 -13.254 4.551 1.00 87.62 95 PRO A O 1
ATOM 747 N N . TYR A 1 96 ? 10.001 -12.111 5.750 1.00 87.38 96 TYR A N 1
ATOM 748 C CA . TYR A 1 96 ? 11.068 -12.250 4.762 1.00 87.38 96 TYR A CA 1
ATOM 749 C C . TYR A 1 96 ? 11.387 -13.734 4.530 1.00 87.38 96 TYR A C 1
ATOM 751 O O . TYR A 1 96 ? 11.420 -14.535 5.468 1.00 87.38 96 TYR A O 1
ATOM 759 N N . GLY A 1 97 ? 11.567 -14.124 3.267 1.00 87.50 97 GLY A N 1
ATOM 760 C CA . GLY A 1 97 ? 11.817 -15.522 2.909 1.00 87.50 97 GLY A CA 1
ATOM 761 C C . GLY A 1 97 ? 10.599 -16.453 3.014 1.00 87.50 97 GLY A C 1
ATOM 762 O O . GLY A 1 97 ? 10.769 -17.672 3.033 1.00 87.50 97 GLY A O 1
ATOM 763 N N . LYS A 1 98 ? 9.371 -15.926 3.112 1.00 92.44 98 LYS A N 1
ATOM 764 C CA . LYS A 1 98 ? 8.134 -16.731 3.112 1.00 92.44 98 LYS A CA 1
ATOM 765 C C . LYS A 1 98 ? 7.457 -16.730 1.745 1.00 92.44 98 LYS A C 1
ATOM 767 O O . LYS A 1 98 ? 7.547 -15.768 1.002 1.00 92.44 98 LYS A O 1
ATOM 772 N N . ASP A 1 99 ? 6.758 -17.809 1.416 1.00 93.81 99 ASP A N 1
ATOM 773 C CA . ASP A 1 99 ? 6.006 -17.905 0.164 1.00 93.81 99 ASP A CA 1
ATOM 774 C C . ASP A 1 99 ? 4.628 -17.240 0.306 1.00 93.81 99 ASP A C 1
ATOM 776 O O . ASP A 1 99 ? 3.803 -17.655 1.124 1.00 93.81 99 ASP A O 1
ATOM 780 N N . PHE A 1 100 ? 4.394 -16.209 -0.500 1.00 94.94 100 PHE A N 1
ATOM 781 C CA . PHE A 1 100 ? 3.174 -15.411 -0.567 1.00 94.94 100 PHE A CA 1
ATOM 782 C C . PHE A 1 100 ? 2.281 -15.751 -1.759 1.00 94.94 100 PHE A C 1
ATOM 784 O O . PHE A 1 100 ? 1.223 -15.140 -1.908 1.00 94.94 100 PHE A O 1
ATOM 791 N N . ARG A 1 101 ? 2.649 -16.719 -2.606 1.00 93.81 101 ARG A N 1
ATOM 792 C CA . ARG A 1 101 ? 1.835 -17.078 -3.774 1.00 93.81 101 ARG A CA 1
ATOM 793 C C . ARG A 1 101 ? 0.443 -17.525 -3.343 1.00 93.81 101 ARG A C 1
ATOM 795 O O . ARG A 1 101 ? 0.287 -18.531 -2.638 1.00 93.81 101 ARG A O 1
ATOM 802 N N . ASN A 1 102 ? -0.558 -16.774 -3.798 1.00 95.56 102 ASN A N 1
ATOM 803 C CA . ASN A 1 102 ? -1.977 -16.929 -3.480 1.00 95.56 102 ASN A CA 1
ATOM 804 C C . ASN A 1 102 ? -2.300 -16.818 -1.980 1.00 95.56 102 ASN A C 1
ATOM 806 O O . ASN A 1 102 ? -3.334 -17.311 -1.524 1.00 95.56 102 ASN A O 1
ATOM 810 N N . ALA A 1 103 ? -1.427 -16.172 -1.204 1.00 96.69 103 ALA A N 1
ATOM 811 C CA . ALA A 1 103 ? -1.715 -15.828 0.179 1.00 96.69 103 ALA A CA 1
ATOM 812 C C . ALA A 1 103 ? -2.848 -14.791 0.258 1.00 96.69 103 ALA A C 1
ATOM 814 O O . ALA A 1 103 ? -3.120 -14.047 -0.689 1.00 96.69 103 ALA A O 1
ATOM 815 N N . ARG A 1 104 ? -3.516 -14.741 1.406 1.00 97.44 104 ARG A N 1
ATOM 816 C CA . ARG A 1 104 ? -4.511 -13.730 1.750 1.00 97.44 104 ARG A CA 1
ATOM 817 C C . ARG A 1 104 ? -3.858 -12.696 2.645 1.00 97.44 104 ARG A C 1
ATOM 819 O O . ARG A 1 104 ? -3.309 -13.043 3.686 1.00 97.44 104 ARG A O 1
ATOM 826 N N . LEU A 1 105 ? -3.919 -11.439 2.231 1.00 97.44 105 LEU A N 1
ATOM 827 C CA . LEU A 1 105 ? -3.566 -10.308 3.070 1.00 97.44 105 LEU A CA 1
ATOM 828 C C . LEU A 1 105 ? -4.853 -9.710 3.622 1.00 97.44 105 LEU A C 1
ATOM 830 O O . LEU A 1 105 ? -5.736 -9.341 2.854 1.00 97.44 105 LEU A O 1
ATOM 834 N N . HIS A 1 106 ? -4.943 -9.595 4.938 1.00 97.75 106 HIS A N 1
ATOM 835 C CA . HIS A 1 106 ? -5.993 -8.839 5.600 1.00 97.75 106 HIS A CA 1
ATOM 836 C C . HIS A 1 106 ? -5.410 -7.541 6.140 1.00 97.75 106 HIS A C 1
ATOM 838 O O . HIS A 1 106 ? -4.318 -7.536 6.711 1.00 97.75 106 HIS A O 1
ATOM 844 N N . ILE A 1 107 ? -6.137 -6.445 5.962 1.00 97.69 107 ILE A N 1
ATOM 845 C CA . ILE A 1 107 ? -5.790 -5.152 6.536 1.00 97.69 107 ILE A CA 1
ATOM 846 C C . ILE A 1 107 ? -7.045 -4.473 7.078 1.00 97.69 107 ILE A C 1
ATOM 848 O O . ILE A 1 107 ? -8.061 -4.383 6.389 1.00 97.69 107 ILE A O 1
ATOM 852 N N . THR A 1 108 ? -6.958 -3.985 8.313 1.00 98.38 108 THR A N 1
ATOM 853 C CA . THR A 1 108 ? -7.987 -3.149 8.929 1.00 98.38 108 THR A CA 1
ATOM 854 C C . THR A 1 108 ? -7.554 -1.692 8.841 1.00 98.38 108 THR A C 1
ATOM 856 O O . THR A 1 108 ? -6.526 -1.312 9.408 1.00 98.38 108 THR A O 1
ATOM 859 N N . LEU A 1 109 ? -8.320 -0.867 8.129 1.00 98.38 109 LEU A N 1
ATOM 860 C CA . LEU A 1 109 ? -7.930 0.510 7.812 1.00 98.38 109 LEU A CA 1
ATOM 861 C C . LEU A 1 109 ? -9.117 1.475 7.753 1.00 98.38 109 LEU A C 1
ATOM 863 O O . LEU A 1 109 ? -10.272 1.053 7.709 1.00 98.38 109 LEU A O 1
ATOM 867 N N . ARG A 1 110 ? -8.814 2.776 7.762 1.00 98.00 110 ARG A N 1
ATOM 868 C CA . ARG A 1 110 ? -9.763 3.861 7.468 1.00 98.00 110 ARG A CA 1
ATOM 869 C C . ARG A 1 110 ? -9.046 5.106 6.961 1.00 98.00 110 ARG A C 1
ATOM 871 O O . ARG A 1 110 ? -7.885 5.340 7.300 1.00 98.00 110 ARG A O 1
ATOM 878 N N . GLY A 1 111 ? -9.755 5.961 6.232 1.00 98.25 111 GLY A N 1
ATOM 879 C CA . GLY A 1 111 ? -9.302 7.326 5.969 1.00 98.25 111 GLY A CA 1
ATOM 880 C C . GLY A 1 111 ? -9.781 8.309 7.039 1.00 98.25 111 GLY A C 1
ATOM 881 O O . GLY A 1 111 ? -10.774 8.092 7.732 1.00 98.25 111 GLY A O 1
ATOM 882 N N . ARG A 1 112 ? -9.071 9.426 7.197 1.00 97.88 112 ARG A N 1
ATOM 883 C CA . ARG A 1 112 ? -9.454 10.554 8.058 1.00 97.88 112 ARG A CA 1
ATOM 884 C C . ARG A 1 112 ? -9.242 11.849 7.294 1.00 97.88 112 ARG A C 1
ATOM 886 O O . ARG A 1 112 ? -8.104 12.195 6.989 1.00 97.88 112 ARG A O 1
ATOM 893 N N . ASN A 1 113 ? -10.340 12.555 7.011 1.00 97.19 113 ASN A N 1
ATOM 894 C CA . ASN A 1 113 ? -10.340 13.748 6.155 1.00 97.19 113 ASN A CA 1
ATOM 895 C C . ASN A 1 113 ? -9.579 13.496 4.840 1.00 97.19 113 ASN A C 1
ATOM 897 O O . ASN A 1 113 ? -8.795 14.339 4.412 1.00 97.19 113 ASN A O 1
ATOM 901 N N . LEU A 1 114 ? -9.732 12.291 4.283 1.00 97.56 114 LEU A N 1
ATOM 902 C CA . LEU A 1 114 ? -8.952 11.829 3.146 1.00 97.56 114 LEU A CA 1
ATOM 903 C C . LEU A 1 114 ? -9.600 12.314 1.849 1.00 97.56 114 LEU A C 1
ATOM 905 O O . LEU A 1 114 ? -10.766 12.023 1.594 1.00 97.56 114 LEU A O 1
ATOM 909 N N . ASP A 1 115 ? -8.825 13.019 1.035 1.00 97.06 115 ASP A N 1
ATOM 910 C CA . ASP A 1 115 ? -9.162 13.331 -0.350 1.00 97.06 115 ASP A CA 1
ATOM 911 C C . ASP A 1 115 ? -8.119 12.663 -1.243 1.00 97.06 115 ASP A C 1
ATOM 913 O O . ASP A 1 115 ? -6.936 13.010 -1.210 1.00 97.06 115 ASP A O 1
ATOM 917 N N . LEU A 1 116 ? -8.562 11.670 -2.011 1.00 94.25 116 LEU A N 1
ATOM 918 C CA . LEU A 1 116 ? -7.686 10.862 -2.846 1.00 94.25 116 LEU A CA 1
ATOM 919 C C . LEU A 1 116 ? -7.266 11.565 -4.140 1.00 94.25 116 LEU A C 1
ATOM 921 O O . LEU A 1 116 ? -6.321 11.095 -4.766 1.00 94.25 116 LEU A O 1
ATOM 925 N N . LYS A 1 117 ? -7.928 12.648 -4.575 1.00 93.44 117 LYS A N 1
ATOM 926 C CA . LYS A 1 117 ? -7.595 13.339 -5.840 1.00 93.44 117 LYS A CA 1
ATOM 927 C C . LYS A 1 117 ? -7.445 12.397 -7.047 1.00 93.44 117 LYS A C 1
ATOM 929 O O . LYS A 1 117 ? -6.529 12.515 -7.851 1.00 93.44 117 LYS A O 1
ATOM 934 N N . GLY A 1 118 ? -8.334 11.406 -7.146 1.00 88.56 118 GLY A N 1
ATOM 935 C CA . GLY A 1 118 ? -8.315 10.395 -8.212 1.00 88.56 118 GLY A CA 1
ATOM 936 C C . GLY A 1 118 ? -7.284 9.272 -8.039 1.00 88.56 118 GLY A C 1
ATOM 937 O O . GLY A 1 118 ? -7.307 8.315 -8.812 1.00 88.56 118 GLY A O 1
ATOM 938 N N . SER A 1 119 ? -6.427 9.343 -7.016 1.00 91.69 119 SER A N 1
ATOM 939 C CA . SER A 1 119 ? -5.521 8.252 -6.659 1.00 91.69 119 SER A CA 1
ATOM 940 C C . SER A 1 119 ? -6.255 7.083 -5.999 1.00 91.69 119 SER A C 1
ATOM 942 O O . SER A 1 119 ? -7.384 7.207 -5.523 1.00 91.69 119 SER A O 1
ATOM 944 N N . ARG A 1 120 ? -5.597 5.924 -5.960 1.00 93.94 120 ARG A N 1
ATOM 945 C CA . ARG A 1 120 ? -6.102 4.710 -5.306 1.00 93.94 120 ARG A CA 1
ATOM 946 C C . ARG A 1 120 ? -5.015 4.064 -4.472 1.00 93.94 120 ARG A C 1
ATOM 948 O O . ARG A 1 120 ? -3.849 4.083 -4.871 1.00 93.94 120 ARG A O 1
ATOM 955 N N . LEU A 1 121 ? -5.397 3.469 -3.342 1.00 96.38 121 LEU A N 1
ATOM 956 C CA . LEU A 1 121 ? -4.462 2.741 -2.497 1.00 96.38 121 LEU A CA 1
ATOM 957 C C . LEU A 1 121 ? -4.270 1.327 -3.052 1.00 96.38 121 LEU A C 1
ATOM 959 O O . LEU A 1 121 ? -5.225 0.566 -3.192 1.00 96.38 121 LEU A O 1
ATOM 963 N N . TYR A 1 122 ? -3.028 0.967 -3.348 1.00 95.88 122 TYR A N 1
ATOM 964 C CA . TYR A 1 122 ? -2.656 -0.359 -3.828 1.00 95.88 122 TYR A CA 1
ATOM 965 C C . TYR A 1 122 ? -1.686 -1.012 -2.865 1.00 95.88 122 TYR A C 1
ATOM 967 O O . TYR A 1 122 ? -0.808 -0.345 -2.314 1.00 95.88 122 TYR A O 1
ATOM 975 N N . LEU A 1 123 ? -1.792 -2.333 -2.733 1.00 96.50 123 LEU A N 1
ATOM 976 C CA . LEU A 1 123 ? -0.699 -3.119 -2.189 1.00 96.50 123 LEU A CA 1
ATOM 977 C C . LEU A 1 123 ? 0.486 -3.058 -3.159 1.00 96.50 123 LEU A C 1
ATOM 979 O O . LEU A 1 123 ? 0.335 -3.315 -4.353 1.00 96.50 123 LEU A O 1
ATOM 983 N N . TRP A 1 124 ? 1.658 -2.767 -2.619 1.00 93.69 124 TRP A N 1
ATOM 984 C CA . TRP A 1 124 ? 2.937 -2.753 -3.307 1.00 93.69 124 TRP A CA 1
ATOM 985 C C . TRP A 1 124 ? 3.871 -3.787 -2.688 1.00 93.69 124 TRP A C 1
ATOM 987 O O . TRP A 1 124 ? 3.871 -3.999 -1.474 1.00 93.69 124 TRP A O 1
ATOM 997 N N . ILE A 1 125 ? 4.679 -4.427 -3.524 1.00 91.88 125 ILE A N 1
ATOM 998 C CA . ILE A 1 125 ? 5.694 -5.375 -3.090 1.00 91.88 125 ILE A CA 1
ATOM 999 C C . ILE A 1 125 ? 6.974 -5.182 -3.899 1.00 91.88 125 ILE A C 1
ATOM 1001 O O . ILE A 1 125 ? 6.943 -4.919 -5.105 1.00 91.88 125 ILE A O 1
ATOM 1005 N N . GLN A 1 126 ? 8.105 -5.327 -3.218 1.00 86.88 126 GLN A N 1
ATOM 1006 C CA . GLN A 1 126 ? 9.431 -5.169 -3.794 1.00 86.88 126 GLN A CA 1
ATOM 1007 C C . GLN A 1 126 ? 10.273 -6.414 -3.541 1.00 86.88 126 GLN A C 1
ATOM 1009 O O . GLN A 1 126 ? 10.111 -7.066 -2.515 1.00 86.88 126 GLN A O 1
ATOM 1014 N N . GLY A 1 127 ? 11.208 -6.740 -4.431 1.00 82.12 127 GLY A N 1
ATOM 1015 C CA . GLY A 1 127 ? 12.115 -7.875 -4.257 1.00 82.12 127 GLY A CA 1
ATOM 1016 C C . GLY A 1 127 ? 13.239 -7.914 -5.282 1.00 82.12 127 GLY A C 1
ATOM 1017 O O . GLY A 1 127 ? 13.338 -7.051 -6.151 1.00 82.12 127 GLY A O 1
ATOM 1018 N N . ASN A 1 128 ? 14.104 -8.918 -5.179 1.00 73.69 128 ASN A N 1
ATOM 1019 C CA . ASN A 1 128 ? 15.246 -9.066 -6.083 1.00 73.69 128 ASN A CA 1
ATOM 1020 C C . ASN A 1 128 ? 14.849 -9.769 -7.393 1.00 73.69 128 ASN A C 1
ATOM 1022 O O . ASN A 1 128 ? 13.888 -10.533 -7.441 1.00 73.69 128 ASN A O 1
ATOM 1026 N N . ARG A 1 129 ? 15.622 -9.537 -8.462 1.00 63.81 129 ARG A N 1
ATOM 1027 C CA . ARG A 1 129 ? 15.347 -10.002 -9.842 1.00 63.81 129 ARG A CA 1
ATOM 1028 C C . ARG A 1 129 ? 15.514 -11.505 -10.095 1.00 63.81 129 ARG A C 1
ATOM 1030 O O . ARG A 1 129 ? 15.172 -11.973 -11.174 1.00 63.81 129 ARG A O 1
ATOM 1037 N N . GLY A 1 130 ? 16.014 -12.254 -9.121 1.00 59.41 130 GLY A N 1
ATOM 1038 C CA . GLY A 1 130 ? 16.308 -13.677 -9.268 1.00 59.41 130 GLY A CA 1
ATOM 1039 C C . GLY A 1 130 ? 17.600 -13.999 -10.022 1.00 59.41 130 GLY A C 1
ATOM 1040 O O . GLY A 1 130 ? 18.324 -13.093 -10.426 1.00 59.41 130 GLY A O 1
ATOM 1041 N N . PRO A 1 131 ? 17.946 -15.295 -10.153 1.00 50.41 131 PRO A N 1
ATOM 1042 C CA . PRO A 1 131 ? 19.304 -15.764 -10.464 1.00 50.41 131 PRO A CA 1
ATOM 1043 C C . PRO A 1 131 ? 19.744 -15.646 -11.937 1.00 50.41 131 PRO A C 1
ATOM 1045 O O . PRO A 1 131 ? 20.819 -16.127 -12.296 1.00 50.41 131 PRO A O 1
ATOM 1048 N N . HIS A 1 132 ? 18.953 -15.029 -12.815 1.00 44.91 132 HIS A N 1
ATOM 1049 C CA . HIS A 1 132 ? 19.275 -14.929 -14.238 1.00 44.91 132 HIS A CA 1
ATOM 1050 C C . HIS A 1 132 ? 19.065 -13.505 -14.744 1.00 44.91 132 HIS A C 1
ATOM 1052 O O . HIS A 1 132 ? 17.930 -13.174 -15.036 1.00 44.91 132 HIS A O 1
ATOM 1058 N N . VAL A 1 133 ? 20.130 -12.697 -14.884 1.00 49.16 133 VAL A N 1
ATOM 1059 C CA . VAL A 1 133 ? 20.393 -11.776 -16.019 1.00 49.16 133 VAL A CA 1
ATOM 1060 C C . VAL A 1 133 ? 21.833 -11.227 -15.926 1.00 49.16 133 VAL A C 1
ATOM 1062 O O . VAL A 1 133 ? 22.367 -11.008 -14.847 1.00 49.16 133 VAL A O 1
ATOM 1065 N N . ARG A 1 134 ? 22.460 -11.073 -17.103 1.00 40.38 134 ARG A N 1
ATOM 1066 C CA . ARG A 1 134 ? 23.869 -10.731 -17.379 1.00 40.38 134 ARG A CA 1
ATOM 1067 C C . ARG A 1 134 ? 24.414 -9.504 -16.626 1.00 40.38 134 ARG A C 1
ATOM 1069 O O . ARG A 1 134 ? 23.731 -8.494 -16.491 1.00 40.38 134 ARG A O 1
ATOM 1076 N N . GLU A 1 135 ? 25.705 -9.611 -16.302 1.00 40.84 135 GLU A N 1
ATOM 1077 C CA . GLU A 1 135 ? 26.659 -8.736 -15.585 1.00 40.84 135 GLU A CA 1
ATOM 1078 C C . GLU A 1 135 ? 26.820 -7.278 -16.086 1.00 40.84 135 GLU A C 1
ATOM 1080 O O . GLU A 1 135 ? 27.909 -6.712 -16.030 1.00 40.84 135 GLU A O 1
ATOM 1085 N N . ILE A 1 136 ? 25.775 -6.624 -16.599 1.00 43.72 136 ILE A N 1
ATOM 1086 C CA . ILE A 1 136 ? 25.873 -5.207 -17.005 1.00 43.72 136 ILE A CA 1
ATOM 1087 C C . ILE A 1 136 ? 25.608 -4.255 -15.821 1.00 43.72 136 ILE A C 1
ATOM 1089 O O . ILE A 1 136 ? 25.570 -3.040 -16.001 1.00 43.72 136 ILE A O 1
ATOM 1093 N N . TYR A 1 137 ? 25.439 -4.779 -14.602 1.00 38.41 137 TYR A N 1
ATOM 1094 C CA . TYR A 1 137 ? 25.292 -3.982 -13.387 1.00 38.41 137 TYR A CA 1
ATOM 1095 C C . TYR A 1 137 ? 26.204 -4.488 -12.266 1.00 38.41 137 TYR A C 1
ATOM 1097 O O . TYR A 1 137 ? 26.349 -5.684 -12.042 1.00 38.41 137 TYR A O 1
ATOM 1105 N N . ASN A 1 138 ? 26.832 -3.527 -11.597 1.00 33.88 138 ASN A N 1
ATOM 1106 C CA . ASN A 1 138 ? 27.742 -3.681 -10.468 1.00 33.88 138 ASN A CA 1
ATOM 1107 C C . ASN A 1 138 ? 26.978 -3.356 -9.156 1.00 33.88 138 ASN A C 1
ATOM 1109 O O . ASN A 1 138 ? 25.890 -2.784 -9.229 1.00 33.88 138 ASN A O 1
ATOM 1113 N N . PRO A 1 139 ? 27.510 -3.726 -7.974 1.00 31.91 139 PRO A N 1
ATOM 1114 C CA . PRO A 1 139 ? 26.766 -4.035 -6.743 1.00 31.91 139 PRO A CA 1
ATOM 1115 C C . PRO A 1 139 ? 25.689 -3.017 -6.327 1.00 31.91 139 PRO A C 1
ATOM 1117 O O . PRO A 1 139 ? 25.969 -1.828 -6.194 1.00 31.91 139 PRO A O 1
ATOM 1120 N N . GLY A 1 140 ? 24.474 -3.521 -6.070 1.00 43.72 140 GLY A N 1
ATOM 1121 C CA . GLY A 1 140 ? 23.277 -2.735 -5.730 1.00 43.72 140 GLY A CA 1
ATOM 1122 C C . GLY A 1 140 ? 22.078 -3.066 -6.624 1.00 43.72 140 GLY A C 1
ATOM 1123 O O . GLY A 1 140 ? 21.456 -2.153 -7.162 1.00 43.72 140 GLY A O 1
ATOM 1124 N N . ASP A 1 141 ? 21.815 -4.362 -6.841 1.00 49.19 141 ASP A N 1
ATOM 1125 C CA . ASP A 1 141 ? 20.879 -4.847 -7.858 1.00 49.19 141 ASP A CA 1
ATOM 1126 C C . ASP A 1 141 ? 19.515 -4.130 -7.823 1.00 49.19 141 ASP A C 1
ATOM 1128 O O . ASP A 1 141 ? 18.910 -3.984 -6.759 1.00 49.19 141 ASP A O 1
ATOM 1132 N N . PRO A 1 142 ? 18.992 -3.697 -8.983 1.00 62.50 142 PRO A N 1
ATOM 1133 C CA . PRO A 1 142 ? 17.715 -3.009 -9.055 1.00 62.50 142 PRO A CA 1
ATOM 1134 C C . PRO A 1 142 ? 16.551 -3.877 -8.561 1.00 62.50 142 PRO A C 1
ATOM 1136 O O . PRO A 1 142 ? 16.164 -4.851 -9.217 1.00 62.50 142 PRO A O 1
ATOM 1139 N N . PHE A 1 143 ? 15.941 -3.473 -7.449 1.00 72.19 143 PHE A N 1
ATOM 1140 C CA . PHE A 1 143 ? 14.716 -4.081 -6.950 1.00 72.19 143 PHE A CA 1
ATOM 1141 C C . PHE A 1 143 ? 13.592 -4.064 -8.004 1.00 72.19 143 PHE A C 1
ATOM 1143 O O . PHE A 1 143 ? 13.377 -3.074 -8.707 1.00 72.19 143 PHE A O 1
ATOM 1150 N N . VAL A 1 144 ? 12.849 -5.163 -8.105 1.00 77.94 144 VAL A N 1
ATOM 1151 C CA . VAL A 1 144 ? 11.611 -5.267 -8.883 1.00 77.94 144 VAL A CA 1
ATOM 1152 C C . VAL A 1 144 ? 10.455 -4.843 -7.999 1.00 77.94 144 VAL A C 1
ATOM 1154 O O . VAL A 1 144 ? 10.381 -5.267 -6.852 1.00 77.94 144 VAL A O 1
ATOM 1157 N N . ASN A 1 145 ? 9.565 -4.021 -8.543 1.00 83.06 145 ASN A N 1
ATOM 1158 C CA . ASN A 1 145 ? 8.436 -3.437 -7.835 1.00 83.06 145 ASN A CA 1
ATOM 1159 C C . ASN A 1 145 ? 7.148 -3.801 -8.571 1.00 83.06 145 ASN A C 1
ATOM 1161 O O . ASN A 1 145 ? 7.068 -3.613 -9.789 1.00 83.06 145 ASN A O 1
ATOM 1165 N N . TRP A 1 146 ? 6.158 -4.295 -7.838 1.00 87.12 146 TRP A N 1
ATOM 1166 C CA . TRP A 1 146 ? 4.845 -4.657 -8.361 1.00 87.12 146 TRP A CA 1
ATOM 1167 C C . TRP A 1 146 ? 3.752 -4.050 -7.489 1.00 87.12 146 TRP A C 1
ATOM 1169 O O . TRP A 1 146 ? 3.868 -4.045 -6.264 1.00 87.12 146 TRP A O 1
ATOM 1179 N N . ALA A 1 147 ? 2.680 -3.578 -8.119 1.00 90.94 147 ALA A N 1
ATOM 1180 C CA . ALA A 1 147 ? 1.468 -3.128 -7.443 1.00 90.94 147 ALA A CA 1
ATOM 1181 C C . ALA A 1 147 ? 0.281 -4.023 -7.821 1.00 90.94 147 ALA A C 1
ATOM 1183 O O . ALA A 1 147 ? 0.097 -4.338 -8.996 1.00 90.94 147 ALA A O 1
ATOM 1184 N N . LEU A 1 148 ? -0.529 -4.433 -6.843 1.00 93.94 148 LEU A N 1
ATOM 1185 C CA . LEU A 1 148 ? -1.710 -5.280 -7.040 1.00 93.94 148 LEU A CA 1
ATOM 1186 C C . LEU A 1 148 ? -2.892 -4.430 -7.526 1.00 93.94 148 LEU A C 1
ATOM 1188 O O . LEU A 1 148 ? -3.792 -4.074 -6.767 1.00 93.94 148 LEU A O 1
ATOM 1192 N N . THR A 1 149 ? -2.875 -4.060 -8.802 1.00 91.81 149 THR A N 1
ATOM 1193 C CA . THR A 1 149 ? -3.820 -3.094 -9.386 1.00 91.81 149 THR A CA 1
ATOM 1194 C C . THR A 1 149 ? -5.221 -3.647 -9.624 1.00 91.81 149 THR A C 1
ATOM 1196 O O . THR A 1 149 ? -6.165 -2.872 -9.758 1.00 91.81 149 THR A O 1
ATOM 1199 N N . SER A 1 150 ? -5.390 -4.971 -9.622 1.00 92.81 150 SER A N 1
ATOM 1200 C CA . SER A 1 150 ? -6.705 -5.619 -9.733 1.00 92.81 150 SER A CA 1
ATOM 1201 C C . SER A 1 150 ? -7.589 -5.495 -8.484 1.00 92.81 150 SER A C 1
ATOM 1203 O O . SER A 1 150 ? -8.790 -5.739 -8.580 1.00 92.81 150 SER A O 1
ATOM 1205 N N . GLN A 1 151 ? -7.021 -5.143 -7.324 1.00 96.94 151 GLN A N 1
ATOM 1206 C CA . GLN A 1 151 ? -7.742 -5.004 -6.050 1.00 96.94 151 GLN A CA 1
ATOM 1207 C C . GLN A 1 151 ? -7.368 -3.676 -5.354 1.00 96.94 151 GLN A C 1
ATOM 1209 O O . GLN A 1 151 ? -6.690 -3.700 -4.323 1.00 96.94 151 GLN A O 1
ATOM 1214 N N . PRO A 1 152 ? -7.747 -2.509 -5.917 1.00 95.38 152 PRO A N 1
ATOM 1215 C CA . PRO A 1 152 ? -7.561 -1.228 -5.240 1.00 95.38 152 PRO A CA 1
ATOM 1216 C C . PRO A 1 152 ? -8.399 -1.152 -3.961 1.00 95.38 152 PRO A C 1
ATOM 1218 O O . PRO A 1 152 ? -9.523 -1.648 -3.924 1.00 95.38 152 PRO A O 1
ATOM 1221 N N . VAL A 1 153 ? -7.877 -0.458 -2.953 1.00 96.38 153 VAL A N 1
ATOM 1222 C CA . VAL A 1 153 ? -8.617 -0.059 -1.752 1.00 96.38 153 VAL A CA 1
ATOM 1223 C C . VAL A 1 153 ? -8.977 1.414 -1.901 1.00 96.38 153 VAL A C 1
ATOM 1225 O O . VAL A 1 153 ? -8.095 2.270 -2.002 1.00 96.38 153 VAL A O 1
ATOM 1228 N N . GLU A 1 154 ? -10.269 1.719 -1.977 1.00 92.44 154 GLU A N 1
ATOM 1229 C CA . GLU A 1 154 ? -10.737 3.078 -2.274 1.00 92.44 154 GLU A CA 1
ATOM 1230 C C . GLU A 1 154 ? -11.956 3.419 -1.426 1.00 92.44 154 GLU A C 1
ATOM 1232 O O . GLU A 1 154 ? -11.877 4.288 -0.564 1.00 92.44 154 GLU A O 1
ATOM 1237 N N . GLN A 1 155 ? -13.068 2.713 -1.620 1.00 94.19 155 GLN A N 1
ATOM 1238 C CA . GLN A 1 155 ? -14.334 3.048 -0.962 1.00 94.19 155 GLN A CA 1
ATOM 1239 C C . GLN A 1 155 ? -14.242 2.910 0.563 1.00 94.19 155 GLN A C 1
ATOM 1241 O O . GLN A 1 155 ? -14.769 3.740 1.300 1.00 94.19 155 GLN A O 1
ATOM 1246 N N . GLU A 1 156 ? -13.475 1.929 1.027 1.00 97.06 156 GLU A N 1
ATOM 1247 C CA . GLU A 1 156 ? -13.196 1.641 2.433 1.00 97.06 156 GLU A CA 1
ATOM 1248 C C . GLU A 1 156 ? -12.387 2.747 3.130 1.00 97.06 156 GLU A C 1
ATOM 1250 O O . GLU A 1 156 ? -12.254 2.766 4.350 1.00 97.06 156 GLU A O 1
ATOM 1255 N N . LEU A 1 157 ? -11.823 3.694 2.381 1.00 97.00 157 LEU A N 1
ATOM 1256 C CA . LEU A 1 157 ? -11.099 4.826 2.950 1.00 97.00 157 LEU A CA 1
ATOM 1257 C C . LEU A 1 157 ? -11.975 6.075 3.124 1.00 97.00 157 LEU A C 1
ATOM 1259 O O . LEU A 1 157 ? -11.600 6.969 3.882 1.00 97.00 157 LEU A O 1
ATOM 1263 N N . LEU A 1 158 ? -13.112 6.177 2.432 1.00 96.25 158 LEU A N 1
ATOM 1264 C CA . LEU A 1 158 ? -13.784 7.467 2.224 1.00 96.25 158 LEU A CA 1
ATOM 1265 C C . LEU A 1 158 ? -14.860 7.807 3.264 1.00 96.25 158 LEU A C 1
ATOM 1267 O O . LEU A 1 158 ? -15.169 8.983 3.447 1.00 96.25 158 LEU A O 1
ATOM 1271 N N . ASP A 1 159 ? -15.415 6.826 3.978 1.00 95.69 159 ASP A N 1
ATOM 1272 C CA . ASP A 1 159 ? -16.502 7.052 4.950 1.00 95.69 159 ASP A CA 1
ATOM 1273 C C . ASP A 1 159 ? -16.020 7.322 6.393 1.00 95.69 159 ASP A C 1
ATOM 1275 O O . ASP A 1 159 ? -16.808 7.625 7.297 1.00 95.69 159 ASP A O 1
ATOM 1279 N N . GLY A 1 160 ? -14.708 7.223 6.619 1.00 95.81 160 GLY A N 1
ATOM 1280 C CA . GLY A 1 160 ? -14.071 7.442 7.913 1.00 95.81 160 GLY A CA 1
ATOM 1281 C C . GLY A 1 160 ? -14.282 6.338 8.954 1.00 95.81 160 GLY A C 1
ATOM 1282 O O . GLY A 1 160 ? -13.901 6.543 10.115 1.00 95.81 160 GLY A O 1
ATOM 1283 N N . GLN A 1 161 ? -14.873 5.202 8.573 1.00 96.94 161 GLN A N 1
ATOM 1284 C CA . GLN A 1 161 ? -15.083 4.031 9.425 1.00 96.94 161 GLN A CA 1
ATOM 1285 C C . GLN A 1 161 ? -13.962 3.007 9.258 1.00 96.94 161 GLN A C 1
ATOM 1287 O O . GLN A 1 161 ? -13.257 3.005 8.259 1.00 96.94 161 GLN A O 1
ATOM 1292 N N . TRP A 1 162 ? -13.782 2.144 10.259 1.00 97.62 162 TRP A N 1
ATOM 1293 C CA . TRP A 1 162 ? -12.859 1.013 10.157 1.00 97.62 162 TRP A CA 1
ATOM 1294 C C . TRP A 1 162 ? -13.445 -0.080 9.266 1.00 97.62 162 TRP A C 1
ATOM 1296 O O . TRP A 1 162 ? -14.529 -0.584 9.561 1.00 97.62 162 TRP A O 1
ATOM 1306 N N . HIS A 1 163 ? -12.682 -0.509 8.266 1.00 98.19 163 HIS A N 1
ATOM 1307 C CA . HIS A 1 163 ? -13.050 -1.593 7.358 1.00 98.19 163 HIS A CA 1
ATOM 1308 C C . HIS A 1 163 ? -12.019 -2.708 7.386 1.00 98.19 163 HIS A C 1
ATOM 1310 O O . HIS A 1 163 ? -10.822 -2.444 7.486 1.00 98.19 163 HIS A O 1
ATOM 1316 N N . ASP A 1 164 ? -12.497 -3.945 7.268 1.00 98.00 164 ASP A N 1
ATOM 1317 C CA . ASP A 1 164 ? -11.656 -5.118 7.051 1.00 98.00 164 ASP A CA 1
ATOM 1318 C C . ASP A 1 164 ? -11.585 -5.423 5.563 1.00 98.00 164 ASP A C 1
ATOM 1320 O O . ASP A 1 164 ? -12.577 -5.814 4.946 1.00 98.00 164 ASP A O 1
ATOM 1324 N N . VAL A 1 165 ? -10.396 -5.273 4.996 1.00 98.06 165 VAL A N 1
ATOM 1325 C CA . VAL A 1 165 ? -10.143 -5.539 3.585 1.00 98.06 165 VAL A CA 1
ATOM 1326 C C . VAL A 1 165 ? -9.332 -6.816 3.459 1.00 98.06 165 VAL A C 1
ATOM 1328 O O . VAL A 1 165 ? -8.311 -6.986 4.124 1.00 98.06 165 VAL A O 1
ATOM 1331 N N . ALA A 1 166 ? -9.785 -7.716 2.589 1.00 97.81 166 ALA A N 1
ATOM 1332 C CA . ALA A 1 166 ? -9.092 -8.952 2.261 1.00 97.81 166 ALA A CA 1
ATOM 1333 C C . ALA A 1 166 ? -8.622 -8.911 0.803 1.00 97.81 166 ALA A C 1
ATOM 1335 O O . ALA A 1 166 ? -9.434 -8.841 -0.118 1.00 97.81 166 ALA A O 1
ATOM 1336 N N . LEU A 1 167 ? -7.313 -9.003 0.596 1.00 98.00 167 LEU A N 1
ATOM 1337 C CA . LEU A 1 167 ? -6.668 -9.035 -0.710 1.00 98.00 167 LEU A CA 1
ATOM 1338 C C . LEU A 1 167 ? -6.098 -10.429 -0.968 1.00 98.00 167 LEU A C 1
ATOM 1340 O O . LEU A 1 167 ? -5.563 -11.076 -0.067 1.00 98.00 167 LEU A O 1
ATOM 1344 N N . THR A 1 168 ? -6.175 -10.894 -2.212 1.00 97.69 168 THR A N 1
ATOM 1345 C CA . THR A 1 168 ? -5.452 -12.104 -2.639 1.00 97.69 168 THR A CA 1
ATOM 1346 C C . THR A 1 168 ? -4.163 -11.713 -3.334 1.00 97.69 168 THR A C 1
ATOM 1348 O O . THR A 1 168 ? -4.200 -10.975 -4.319 1.00 97.69 168 THR A O 1
ATOM 1351 N N . LEU A 1 169 ? -3.036 -12.240 -2.862 1.00 96.62 169 LEU A N 1
ATOM 1352 C CA . LEU A 1 169 ? -1.729 -12.081 -3.491 1.00 96.62 169 LEU A CA 1
ATOM 1353 C C . LEU A 1 169 ? -1.612 -13.056 -4.668 1.00 96.62 169 LEU A C 1
ATOM 1355 O O . LEU A 1 169 ? -0.944 -14.083 -4.569 1.00 96.62 169 LEU A O 1
ATOM 1359 N N . TYR A 1 170 ? -2.347 -12.777 -5.748 1.00 92.56 170 TYR A N 1
ATOM 1360 C CA . TYR A 1 170 ? -2.415 -13.656 -6.915 1.00 92.56 170 TYR A CA 1
ATOM 1361 C C . TYR A 1 170 ? -1.026 -13.905 -7.503 1.00 92.56 170 TYR A C 1
ATOM 1363 O O . TYR A 1 170 ? -0.310 -12.950 -7.797 1.00 92.56 170 TYR A O 1
ATOM 1371 N N . ASP A 1 171 ? -0.680 -15.171 -7.731 1.00 91.25 171 ASP A N 1
ATOM 1372 C CA . ASP A 1 171 ? 0.471 -15.540 -8.565 1.00 91.25 171 ASP A CA 1
ATOM 1373 C C . ASP A 1 171 ? 0.084 -15.489 -10.055 1.00 91.25 171 ASP A C 1
ATOM 1375 O O . ASP A 1 171 ? 0.042 -16.504 -10.745 1.00 91.25 171 ASP A O 1
ATOM 1379 N N . ASP A 1 172 ? -0.325 -14.303 -10.506 1.00 85.00 172 ASP A N 1
ATOM 1380 C CA . ASP A 1 172 ? -0.839 -14.027 -11.850 1.00 85.00 172 ASP A CA 1
ATOM 1381 C C . ASP A 1 172 ? -0.510 -12.576 -12.212 1.00 85.00 172 ASP A C 1
ATOM 1383 O O . ASP A 1 172 ? -1.086 -11.652 -11.640 1.00 85.00 172 ASP A O 1
ATOM 1387 N N . GLU A 1 173 ? 0.424 -12.366 -13.140 1.00 84.38 173 GLU A N 1
ATOM 1388 C CA . GLU A 1 173 ? 0.913 -11.032 -13.512 1.00 84.38 173 GLU A CA 1
ATOM 1389 C C . GLU A 1 173 ? -0.181 -10.131 -14.105 1.00 84.38 173 GLU A C 1
ATOM 1391 O O . GLU A 1 173 ? -0.097 -8.917 -13.931 1.00 84.38 173 GLU A O 1
ATOM 1396 N N . ASP A 1 174 ? -1.264 -10.685 -14.669 1.00 83.69 174 ASP A N 1
ATOM 1397 C CA . ASP A 1 174 ? -2.404 -9.904 -15.182 1.00 83.69 174 ASP A CA 1
ATOM 1398 C C . ASP A 1 174 ? -3.198 -9.208 -14.062 1.00 83.69 174 ASP A C 1
ATOM 1400 O O . ASP A 1 174 ? -4.035 -8.334 -14.307 1.00 83.69 174 ASP A O 1
ATOM 1404 N N . LYS A 1 175 ? -2.971 -9.603 -12.803 1.00 86.69 175 LYS A N 1
ATOM 1405 C CA . LYS A 1 175 ? -3.589 -8.994 -11.615 1.00 86.69 175 LYS A CA 1
ATOM 1406 C C . LYS A 1 175 ? -2.768 -7.855 -11.029 1.00 86.69 175 LYS A C 1
ATOM 1408 O O . LYS A 1 175 ? -3.257 -7.171 -10.121 1.00 86.69 175 LYS A O 1
ATOM 1413 N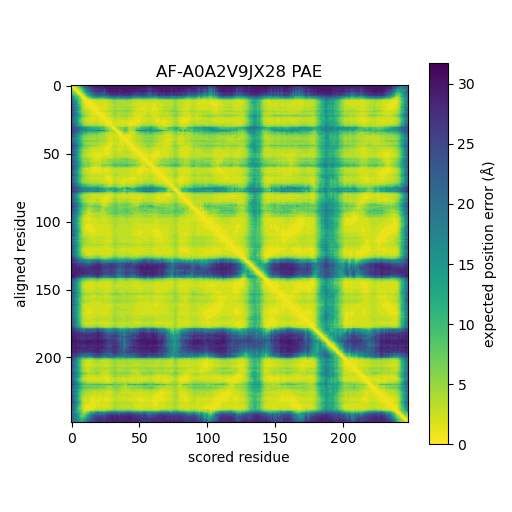 N . TRP A 1 176 ? -1.551 -7.668 -11.527 1.00 87.81 176 TRP A N 1
ATOM 1414 C CA . TRP A 1 176 ? -0.580 -6.721 -11.015 1.00 87.81 176 TRP A CA 1
ATOM 1415 C C . TRP A 1 176 ? -0.094 -5.803 -12.126 1.00 87.81 176 TRP A C 1
ATOM 1417 O O . TRP A 1 176 ? -0.353 -5.980 -13.312 1.00 87.81 176 TRP A O 1
ATOM 1427 N N . SER A 1 177 ? 0.641 -4.778 -11.736 1.00 84.69 177 SER A N 1
ATOM 1428 C CA . SER A 1 177 ? 1.361 -3.948 -12.680 1.00 84.69 177 SER A CA 1
ATOM 1429 C C . SER A 1 177 ? 2.796 -3.788 -12.216 1.00 84.69 177 SER A C 1
ATOM 1431 O O . SER A 1 177 ? 3.061 -3.411 -11.071 1.00 84.69 177 SER A O 1
ATOM 1433 N N . GLN A 1 178 ? 3.727 -4.106 -13.112 1.00 79.75 178 GLN A N 1
ATOM 1434 C CA . GLN A 1 178 ? 5.149 -3.929 -12.876 1.00 79.75 178 GLN A CA 1
ATOM 1435 C C . GLN A 1 178 ? 5.483 -2.435 -12.933 1.00 79.75 178 GLN A C 1
ATOM 1437 O O . GLN A 1 178 ? 5.165 -1.753 -13.905 1.00 79.75 178 GLN A O 1
ATOM 1442 N N . MET A 1 179 ? 6.151 -1.915 -11.906 1.00 76.00 179 MET A N 1
ATOM 1443 C CA . MET A 1 179 ? 6.351 -0.468 -11.750 1.00 76.00 179 MET A CA 1
ATOM 1444 C C . MET A 1 179 ? 7.607 0.069 -12.449 1.00 76.00 179 MET A C 1
ATOM 1446 O O . MET A 1 179 ? 7.901 1.262 -12.377 1.00 76.00 179 MET A O 1
ATOM 1450 N N . GLY A 1 180 ? 8.329 -0.795 -13.168 1.00 59.78 180 GLY A N 1
ATOM 1451 C CA . GLY A 1 180 ? 9.538 -0.438 -13.906 1.00 59.78 180 GLY A CA 1
ATOM 1452 C C . GLY A 1 180 ? 10.638 0.180 -13.033 1.00 59.78 180 GLY A C 1
ATOM 1453 O O . GLY A 1 180 ? 10.505 0.354 -11.821 1.00 59.78 180 GLY A O 1
ATOM 1454 N N . LEU A 1 181 ? 11.757 0.512 -13.671 1.00 53.69 181 LEU A N 1
ATOM 1455 C CA . LEU A 1 181 ? 12.767 1.417 -13.126 1.00 53.69 181 LEU A CA 1
ATOM 1456 C C . LEU A 1 181 ? 13.190 2.352 -14.248 1.00 53.69 181 LEU A C 1
ATOM 1458 O O . LEU A 1 181 ? 13.647 1.887 -15.295 1.00 53.69 181 LEU A O 1
ATOM 1462 N N . LEU A 1 182 ? 13.060 3.659 -14.035 1.00 49.00 182 LEU A N 1
ATOM 1463 C CA . LEU A 1 182 ? 13.648 4.634 -14.942 1.00 49.00 182 LEU A CA 1
ATOM 1464 C C . LEU A 1 182 ? 15.112 4.824 -14.553 1.00 49.00 182 LEU A C 1
ATOM 1466 O O . LEU A 1 182 ? 15.426 5.376 -13.498 1.00 49.00 182 LEU A O 1
ATOM 1470 N N . ASN A 1 183 ? 16.035 4.405 -15.417 1.00 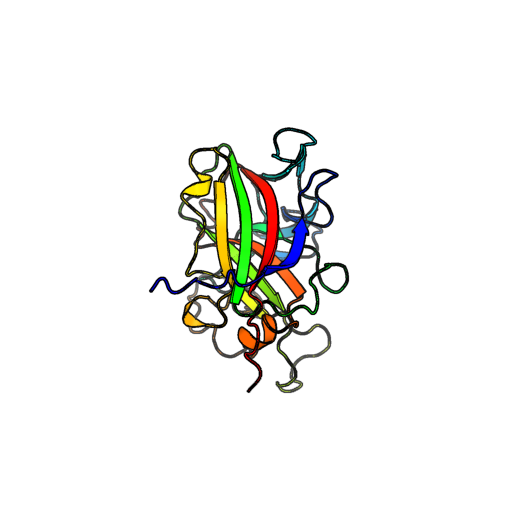39.44 183 ASN A N 1
ATOM 1471 C CA . ASN A 1 183 ? 17.425 4.799 -15.238 1.00 39.44 183 ASN A CA 1
ATOM 1472 C C . ASN A 1 183 ? 17.521 6.313 -15.521 1.00 39.44 183 ASN A C 1
ATOM 1474 O O . ASN A 1 183 ? 17.332 6.731 -16.660 1.00 39.44 183 ASN A O 1
ATOM 1478 N N . ARG A 1 184 ? 17.828 7.111 -14.484 1.00 37.84 184 ARG A N 1
ATOM 1479 C CA . ARG A 1 184 ? 18.091 8.574 -14.503 1.00 37.84 184 ARG A CA 1
ATOM 1480 C C . ARG A 1 184 ? 16.905 9.552 -14.458 1.00 37.84 184 ARG A C 1
ATOM 1482 O O . ARG A 1 184 ? 17.149 10.748 -14.598 1.00 37.84 184 ARG A O 1
ATOM 1489 N N . GLY A 1 185 ? 15.681 9.105 -14.165 1.00 40.62 185 GLY A N 1
ATOM 1490 C CA . GLY A 1 185 ? 14.521 10.008 -14.060 1.00 40.62 185 GLY A CA 1
ATOM 1491 C C . GLY A 1 185 ? 14.258 10.812 -15.347 1.00 40.62 185 GLY A C 1
ATOM 1492 O O . GLY A 1 185 ? 14.954 10.659 -16.348 1.00 40.62 185 GLY A O 1
ATOM 1493 N N . LEU A 1 186 ? 13.227 11.657 -15.352 1.00 36.06 186 LEU A N 1
ATOM 1494 C CA . LEU A 1 186 ? 12.818 12.409 -16.544 1.00 36.06 186 LEU A CA 1
ATOM 1495 C C . LEU A 1 186 ? 13.318 13.862 -16.499 1.00 36.06 186 LEU A C 1
ATOM 1497 O O . LEU A 1 186 ? 12.798 14.663 -15.719 1.00 36.06 186 LEU A O 1
ATOM 1501 N N . PRO A 1 187 ? 14.265 14.268 -17.362 1.00 30.50 187 PRO A N 1
ATOM 1502 C CA . PRO A 1 187 ? 14.507 15.672 -17.641 1.00 30.50 187 PRO A CA 1
ATOM 1503 C C . PRO A 1 187 ? 13.571 16.140 -18.768 1.00 30.50 187 PRO A C 1
ATOM 1505 O O . PRO A 1 187 ? 13.880 15.971 -19.939 1.00 30.50 187 PRO A O 1
ATOM 1508 N N . ARG A 1 188 ? 12.472 16.807 -18.384 1.00 32.22 188 ARG A N 1
ATOM 1509 C CA . ARG A 1 188 ? 11.535 17.577 -19.239 1.00 32.22 188 ARG A CA 1
ATOM 1510 C C . ARG A 1 188 ? 10.726 16.760 -20.268 1.00 32.22 188 ARG A C 1
ATOM 1512 O O . ARG A 1 188 ? 11.281 16.235 -21.218 1.00 32.22 188 ARG A O 1
ATOM 1519 N N . LYS A 1 189 ? 9.391 16.799 -20.105 1.00 37.25 189 LYS A N 1
ATOM 1520 C CA . LYS A 1 189 ? 8.326 16.504 -21.093 1.00 37.25 189 LYS A CA 1
ATOM 1521 C C . LYS A 1 189 ? 8.722 15.500 -22.191 1.00 37.25 189 LYS A C 1
ATOM 1523 O O . LYS A 1 189 ? 9.123 15.962 -23.250 1.00 37.25 189 LYS A O 1
ATOM 1528 N N . ILE A 1 190 ? 8.546 14.193 -21.979 1.00 35.84 190 ILE A N 1
ATOM 1529 C CA . ILE A 1 190 ? 8.313 13.190 -23.040 1.00 35.84 190 ILE A CA 1
ATOM 1530 C C . ILE A 1 190 ? 7.863 11.860 -22.413 1.00 35.84 190 ILE A C 1
ATOM 1532 O O . ILE A 1 190 ? 8.416 11.402 -21.418 1.00 35.84 190 ILE A O 1
ATOM 1536 N N . ILE A 1 191 ? 6.867 11.292 -23.093 1.00 32.69 191 ILE A N 1
ATOM 1537 C CA . ILE A 1 191 ? 6.219 9.985 -22.974 1.00 32.69 191 ILE A CA 1
ATOM 1538 C C . ILE A 1 191 ? 7.232 8.852 -22.761 1.00 32.69 191 ILE A C 1
ATOM 1540 O O . ILE A 1 191 ? 8.193 8.714 -23.521 1.00 32.69 191 ILE A O 1
ATOM 1544 N N . VAL A 1 192 ? 6.965 7.980 -21.786 1.00 36.16 192 VAL A N 1
ATOM 1545 C CA . VAL A 1 192 ? 7.652 6.686 -21.659 1.00 36.16 192 VAL A CA 1
ATOM 1546 C C . VAL A 1 192 ? 7.160 5.748 -22.768 1.00 36.16 192 VAL A C 1
ATOM 1548 O O . VAL A 1 192 ? 6.187 5.013 -22.601 1.00 36.16 192 VAL A O 1
ATOM 1551 N N . GLU A 1 193 ? 7.845 5.748 -23.912 1.00 32.84 193 GLU A N 1
ATOM 1552 C CA . GLU A 1 193 ? 7.758 4.648 -24.875 1.00 32.84 193 GLU A CA 1
ATOM 1553 C C . GLU A 1 193 ? 8.534 3.445 -24.307 1.00 32.84 193 GLU A C 1
ATOM 1555 O O . GLU A 1 193 ? 9.753 3.357 -24.405 1.00 32.84 193 GLU A O 1
ATOM 1560 N N . GLN A 1 194 ? 7.788 2.525 -23.685 1.00 35.31 194 GLN A N 1
ATOM 1561 C CA . GLN A 1 194 ? 8.208 1.215 -23.162 1.00 35.31 194 GLN A CA 1
ATOM 1562 C C . GLN A 1 194 ? 9.033 1.193 -21.859 1.00 35.31 194 GLN A C 1
ATOM 1564 O O . GLN A 1 194 ? 10.261 1.155 -21.846 1.00 35.31 194 GLN A O 1
ATOM 1569 N N . SER A 1 195 ? 8.325 1.003 -20.742 1.00 42.66 195 SER A N 1
ATOM 1570 C CA . SER A 1 195 ? 8.848 0.321 -19.552 1.00 42.66 195 SER A CA 1
ATOM 1571 C C . SER A 1 195 ? 8.487 -1.165 -19.626 1.00 42.66 195 SER A C 1
ATOM 1573 O O . SER A 1 195 ? 7.462 -1.547 -19.076 1.00 42.66 195 SER A O 1
ATOM 1575 N N . LEU A 1 196 ? 9.284 -2.003 -20.303 1.00 41.44 196 LEU A N 1
ATOM 1576 C CA . LEU A 1 196 ? 9.079 -3.468 -20.268 1.00 41.44 196 LEU A CA 1
ATOM 1577 C C . LEU A 1 196 ? 10.349 -4.340 -20.346 1.00 41.44 196 LEU A C 1
ATOM 1579 O O . LEU A 1 196 ? 10.252 -5.540 -20.126 1.00 41.44 196 LEU A O 1
ATOM 1583 N N . THR A 1 197 ? 11.546 -3.818 -20.637 1.00 40.56 197 THR A N 1
ATOM 1584 C CA . THR A 1 197 ? 12.672 -4.706 -21.022 1.00 40.56 197 THR A CA 1
ATOM 1585 C C . THR A 1 197 ? 13.835 -4.797 -20.042 1.00 40.56 197 THR A C 1
ATOM 1587 O O . THR A 1 197 ? 14.681 -5.671 -20.211 1.00 40.56 197 THR A O 1
ATOM 1590 N N . PHE A 1 198 ? 13.899 -3.955 -19.006 1.00 42.38 198 PHE A N 1
ATOM 1591 C CA . PHE A 1 198 ? 15.079 -3.929 -18.134 1.00 42.38 198 PHE A CA 1
ATOM 1592 C C . PHE A 1 198 ? 14.876 -4.469 -16.724 1.00 42.38 198 PHE A C 1
ATOM 1594 O O . PHE A 1 198 ? 15.886 -4.666 -16.062 1.00 42.38 198 PHE A O 1
ATOM 1601 N N . ALA A 1 199 ? 13.655 -4.744 -16.253 1.00 47.50 199 ALA A N 1
ATOM 1602 C CA . ALA A 1 199 ? 13.413 -5.412 -14.969 1.00 47.50 199 ALA A CA 1
ATOM 1603 C C . ALA A 1 199 ? 12.947 -6.855 -15.197 1.00 47.50 199 ALA A C 1
ATOM 1605 O O . ALA A 1 199 ? 11.766 -7.139 -15.324 1.00 47.50 199 ALA A O 1
ATOM 1606 N N . THR A 1 200 ? 13.901 -7.772 -15.286 1.00 50.12 200 THR A N 1
ATOM 1607 C CA . THR A 1 200 ? 13.706 -9.170 -15.698 1.00 50.12 200 THR A CA 1
ATOM 1608 C C . THR A 1 200 ? 13.455 -10.118 -14.519 1.00 50.12 200 THR A C 1
ATOM 1610 O O . THR A 1 200 ? 14.063 -11.181 -14.453 1.00 50.12 200 THR A O 1
ATOM 1613 N N . GLY A 1 201 ? 12.599 -9.733 -13.569 1.00 58.09 201 GLY A N 1
ATOM 1614 C CA . GLY A 1 201 ? 12.167 -10.611 -12.474 1.00 58.09 201 GLY A CA 1
ATOM 1615 C C . GLY A 1 201 ? 10.665 -10.853 -12.543 1.00 58.09 201 GLY A C 1
ATOM 1616 O O . GLY A 1 201 ? 9.907 -9.895 -12.700 1.00 58.09 201 GLY A O 1
ATOM 1617 N N . THR A 1 202 ? 10.246 -12.112 -12.436 1.00 76.06 202 THR A N 1
ATOM 1618 C CA . THR A 1 202 ? 8.826 -12.486 -12.473 1.00 76.06 202 THR A CA 1
ATOM 1619 C C . THR A 1 202 ? 8.162 -12.218 -11.128 1.00 76.06 202 THR A C 1
ATOM 1621 O O . THR A 1 202 ? 8.795 -12.328 -10.070 1.00 76.06 202 THR A O 1
ATOM 1624 N N . LEU A 1 203 ? 6.870 -11.901 -11.152 1.00 83.06 203 LEU A N 1
ATOM 1625 C CA . LEU A 1 203 ? 6.063 -11.783 -9.938 1.00 83.06 203 LEU A CA 1
ATOM 1626 C C . LEU A 1 203 ? 6.113 -13.081 -9.118 1.00 83.06 203 LEU A C 1
ATOM 1628 O O . LEU A 1 203 ? 6.295 -13.031 -7.904 1.00 83.06 203 LEU A O 1
ATOM 1632 N N . SER A 1 204 ? 6.028 -14.234 -9.790 1.00 86.94 204 SER A N 1
ATOM 1633 C CA . SER A 1 204 ? 6.056 -15.549 -9.139 1.00 86.94 204 SER A CA 1
ATOM 1634 C C . SER A 1 204 ? 7.344 -15.789 -8.356 1.00 86.94 204 SER A C 1
ATOM 1636 O O . SER A 1 204 ? 7.302 -16.304 -7.239 1.00 86.94 204 SER A O 1
ATOM 1638 N N . TYR A 1 205 ? 8.496 -15.358 -8.887 1.00 83.88 205 TYR A N 1
ATOM 1639 C CA . TYR A 1 205 ? 9.762 -15.432 -8.159 1.00 83.88 205 TYR A CA 1
ATOM 1640 C C . TYR A 1 205 ? 9.719 -14.573 -6.894 1.00 83.88 205 TYR A C 1
ATOM 1642 O O . TYR A 1 205 ? 10.053 -15.043 -5.811 1.00 83.88 205 TYR A O 1
ATOM 1650 N N . LEU A 1 206 ? 9.260 -13.329 -7.017 1.00 86.69 206 LEU A N 1
ATOM 1651 C CA . LEU A 1 206 ? 9.199 -12.386 -5.907 1.00 86.69 206 LEU A CA 1
ATOM 1652 C C . LEU A 1 206 ? 8.247 -12.866 -4.799 1.00 86.69 206 LEU A C 1
ATOM 1654 O O . LEU A 1 206 ? 8.628 -12.853 -3.630 1.00 86.69 206 LEU A O 1
ATOM 1658 N N . LEU A 1 207 ? 7.055 -13.354 -5.160 1.00 91.19 207 LEU A N 1
ATOM 1659 C CA . LEU A 1 207 ? 6.096 -13.934 -4.216 1.00 91.19 207 LEU A CA 1
ATOM 1660 C C . LEU A 1 207 ? 6.608 -15.240 -3.595 1.00 91.19 207 LEU A C 1
ATOM 1662 O O . LEU A 1 207 ? 6.250 -15.559 -2.464 1.00 91.19 207 LEU A O 1
ATOM 1666 N N . ASN A 1 208 ? 7.455 -15.996 -4.291 1.00 91.56 208 ASN A N 1
ATOM 1667 C CA . ASN A 1 208 ? 8.053 -17.225 -3.780 1.00 91.56 208 ASN A CA 1
ATOM 1668 C C . ASN A 1 208 ? 9.293 -16.942 -2.911 1.00 91.56 208 ASN A C 1
ATOM 1670 O O . ASN A 1 208 ? 10.389 -17.383 -3.242 1.00 91.56 208 ASN A O 1
ATOM 1674 N N . ALA A 1 209 ? 9.120 -16.234 -1.788 1.00 89.00 209 ALA A N 1
ATOM 1675 C CA . ALA A 1 209 ? 10.159 -16.013 -0.773 1.00 89.00 209 ALA A CA 1
ATOM 1676 C C . ALA A 1 209 ? 11.334 -15.097 -1.166 1.00 89.00 209 ALA A C 1
ATOM 1678 O O . ALA A 1 209 ? 12.351 -15.076 -0.470 1.00 89.00 209 ALA A O 1
ATOM 1679 N N . HIS A 1 210 ? 11.201 -14.292 -2.222 1.00 87.25 210 HIS A N 1
ATOM 1680 C CA . HIS A 1 210 ? 12.262 -13.381 -2.674 1.00 87.25 210 HIS A CA 1
ATOM 1681 C C . HIS A 1 210 ? 11.887 -11.895 -2.615 1.00 87.25 210 HIS A C 1
ATOM 1683 O O . HIS A 1 210 ? 12.600 -11.037 -3.150 1.00 87.25 210 HIS A O 1
ATOM 1689 N N . HIS A 1 211 ? 10.789 -11.575 -1.934 1.00 88.56 211 HIS A N 1
ATOM 1690 C CA . HIS A 1 211 ? 10.430 -10.211 -1.580 1.00 88.56 211 HIS A CA 1
ATOM 1691 C C . HIS A 1 211 ? 11.375 -9.629 -0.528 1.00 88.56 211 HIS A C 1
ATOM 1693 O O . HIS A 1 211 ? 11.859 -10.314 0.369 1.00 88.56 211 HIS A O 1
ATOM 1699 N N . HIS A 1 212 ? 11.603 -8.327 -0.625 1.00 85.81 212 HIS A N 1
ATOM 1700 C CA . HIS A 1 212 ? 12.379 -7.529 0.308 1.00 85.81 212 HIS A CA 1
ATOM 1701 C C . HIS A 1 212 ? 11.475 -6.812 1.316 1.00 85.81 212 HIS A C 1
ATOM 1703 O O . HIS A 1 212 ? 11.759 -6.855 2.510 1.00 85.81 212 HIS A O 1
ATOM 1709 N N . ASN A 1 213 ? 10.383 -6.196 0.861 1.00 88.50 213 ASN A N 1
ATOM 1710 C CA . ASN A 1 213 ? 9.348 -5.587 1.699 1.00 88.50 213 ASN A CA 1
ATOM 1711 C C . ASN A 1 213 ? 7.989 -5.568 0.969 1.00 88.50 213 ASN A C 1
ATOM 1713 O O . ASN A 1 213 ? 7.901 -5.877 -0.223 1.00 88.50 213 ASN A O 1
ATOM 1717 N N . LEU A 1 214 ? 6.933 -5.215 1.706 1.00 93.75 214 LEU A N 1
ATOM 1718 C CA . LEU A 1 214 ? 5.620 -4.853 1.166 1.00 93.75 214 LEU A CA 1
ATOM 1719 C C . LEU A 1 214 ? 5.178 -3.511 1.743 1.00 93.75 214 LEU A C 1
ATOM 1721 O O . LEU A 1 214 ? 5.664 -3.085 2.791 1.00 93.75 214 LEU A O 1
ATOM 1725 N N . GLY A 1 215 ? 4.213 -2.870 1.105 1.00 95.19 215 GLY A N 1
ATOM 1726 C CA . GLY A 1 215 ? 3.589 -1.658 1.610 1.00 95.19 215 GLY A CA 1
ATOM 1727 C C . GLY A 1 215 ? 2.284 -1.341 0.901 1.00 95.19 215 GLY A C 1
ATOM 1728 O O . GLY A 1 215 ? 1.783 -2.129 0.107 1.00 95.19 215 GLY A O 1
ATOM 1729 N N . PHE A 1 216 ? 1.756 -0.160 1.181 1.00 96.69 216 PHE A N 1
ATOM 1730 C CA . PHE A 1 216 ? 0.635 0.433 0.483 1.00 96.69 216 PHE A CA 1
ATOM 1731 C C . PHE A 1 216 ? 1.027 1.807 -0.049 1.00 96.69 216 PHE A C 1
ATOM 1733 O O . PHE A 1 216 ? 1.626 2.631 0.653 1.00 96.69 216 PHE A O 1
ATOM 1740 N N . ILE A 1 217 ? 0.670 2.044 -1.304 1.00 95.25 217 ILE A N 1
ATOM 1741 C CA . ILE A 1 217 ? 1.004 3.254 -2.052 1.00 95.25 217 ILE A CA 1
ATOM 1742 C C . ILE A 1 217 ? -0.256 3.854 -2.664 1.00 95.25 217 ILE A C 1
ATOM 1744 O O . ILE A 1 217 ? -1.183 3.123 -3.006 1.00 95.25 217 ILE A O 1
ATOM 1748 N N . LEU A 1 218 ? -0.282 5.174 -2.835 1.00 94.69 218 LEU A N 1
ATOM 1749 C CA . LEU A 1 218 ? -1.317 5.844 -3.624 1.00 94.69 218 LEU A CA 1
ATOM 1750 C C . LEU A 1 218 ? -0.821 6.006 -5.057 1.00 94.69 218 LEU A C 1
ATOM 1752 O O . LEU A 1 218 ? 0.093 6.794 -5.291 1.00 94.69 218 LEU A O 1
ATOM 1756 N N . GLY A 1 219 ? -1.398 5.246 -5.988 1.00 89.50 219 GLY A N 1
ATOM 1757 C CA . GLY A 1 219 ? -1.069 5.278 -7.418 1.00 89.50 219 GLY A CA 1
ATOM 1758 C C . GLY A 1 219 ? -2.159 5.943 -8.264 1.00 89.50 219 GLY A C 1
ATOM 1759 O O . GLY A 1 219 ? -3.272 6.158 -7.784 1.00 89.50 219 GLY A O 1
ATOM 1760 N N . GLY A 1 220 ? -1.851 6.243 -9.533 1.00 81.12 220 GLY A N 1
ATOM 1761 C CA . GLY A 1 220 ? -2.767 6.955 -10.442 1.00 81.12 220 GLY A CA 1
ATOM 1762 C C . GLY A 1 220 ? -2.858 8.454 -10.143 1.00 81.12 220 GLY A C 1
ATOM 1763 O O . GLY A 1 220 ? -3.944 9.017 -10.096 1.00 81.12 220 GLY A O 1
ATOM 1764 N N . VAL A 1 221 ? -1.713 9.071 -9.857 1.00 81.94 221 VAL A N 1
ATOM 1765 C CA . VAL A 1 221 ? -1.601 10.392 -9.224 1.00 81.94 221 VAL A CA 1
ATOM 1766 C C . VAL A 1 221 ? -1.332 11.515 -10.226 1.00 81.94 221 VAL A C 1
ATOM 1768 O O . VAL A 1 221 ? -0.568 11.336 -11.175 1.00 81.94 221 VAL A O 1
ATOM 1771 N N . ASP A 1 222 ? -1.886 12.700 -9.959 1.00 82.75 222 ASP A N 1
ATOM 1772 C CA . ASP A 1 222 ? -1.405 13.963 -10.526 1.00 82.75 222 ASP A CA 1
ATOM 1773 C C . ASP A 1 222 ? -0.458 14.626 -9.510 1.00 82.75 222 ASP A C 1
ATOM 1775 O O . ASP A 1 222 ? -0.903 15.007 -8.425 1.00 82.75 222 ASP A O 1
ATOM 1779 N N . PRO A 1 223 ? 0.843 14.797 -9.814 1.00 79.31 223 PRO A N 1
ATOM 1780 C CA . PRO A 1 223 ? 1.775 15.439 -8.887 1.00 79.31 223 PRO A CA 1
ATOM 1781 C C . PRO A 1 223 ? 1.430 16.903 -8.569 1.00 79.31 223 PRO A C 1
ATOM 1783 O O . PRO A 1 223 ? 1.969 17.454 -7.609 1.00 79.31 223 PRO A O 1
ATOM 1786 N N . ASN A 1 224 ? 0.570 17.544 -9.366 1.00 81.88 224 ASN A N 1
ATOM 1787 C CA . ASN A 1 224 ? 0.114 18.916 -9.143 1.00 81.88 224 ASN A CA 1
ATOM 1788 C C . ASN A 1 224 ? -1.176 18.996 -8.312 1.00 81.88 224 ASN A C 1
ATOM 1790 O O . ASN A 1 224 ? -1.525 20.090 -7.872 1.00 81.88 224 ASN A O 1
ATOM 1794 N N . ASP A 1 225 ? -1.856 17.870 -8.081 1.00 87.44 225 ASP A N 1
ATOM 1795 C CA . ASP A 1 225 ? -3.045 17.769 -7.228 1.00 87.44 225 ASP A CA 1
ATOM 1796 C C . ASP A 1 225 ? -2.884 16.584 -6.255 1.00 87.44 225 ASP A C 1
ATOM 1798 O O . ASP A 1 225 ? -3.517 15.538 -6.412 1.00 87.44 225 ASP A O 1
ATOM 1802 N N . PRO A 1 226 ? -1.958 16.696 -5.280 1.00 91.62 226 PRO A N 1
ATOM 1803 C CA . PRO A 1 226 ? -1.602 15.584 -4.410 1.00 91.62 226 PRO A CA 1
ATOM 1804 C C . PRO A 1 226 ? -2.778 15.155 -3.516 1.00 91.62 226 PRO A C 1
ATOM 1806 O O . PRO A 1 226 ? -3.498 16.015 -2.992 1.00 91.62 226 PRO A O 1
ATOM 1809 N N . PRO A 1 227 ? -2.925 13.845 -3.233 1.00 94.75 227 PRO A N 1
ATOM 1810 C CA . PRO A 1 227 ? -3.866 13.378 -2.230 1.00 94.75 227 PRO A CA 1
ATOM 1811 C C . PRO A 1 227 ? -3.515 13.963 -0.859 1.00 94.75 227 PRO A C 1
ATOM 1813 O O . PRO A 1 227 ? -2.347 14.198 -0.524 1.00 94.75 227 PRO A O 1
ATOM 1816 N N . SER A 1 228 ? -4.540 14.178 -0.042 1.00 97.12 228 SER A N 1
ATOM 1817 C CA . SER A 1 228 ? -4.408 14.809 1.269 1.00 97.12 228 SER A CA 1
ATOM 1818 C C . SER A 1 228 ? -5.228 14.097 2.335 1.00 97.12 228 SER A C 1
ATOM 1820 O O . SER A 1 228 ? -6.099 13.287 2.027 1.00 97.12 228 SER A O 1
ATOM 1822 N N . GLY A 1 229 ? -4.941 14.399 3.598 1.00 97.88 229 GLY A N 1
ATOM 1823 C CA . GLY A 1 229 ? -5.597 13.783 4.744 1.00 97.88 229 GLY A CA 1
ATOM 1824 C C . GLY A 1 229 ? -4.731 12.698 5.357 1.00 97.88 229 GLY A C 1
ATOM 1825 O O . GLY A 1 229 ? -3.514 12.845 5.445 1.00 97.88 229 GLY A O 1
ATOM 1826 N N . ARG A 1 230 ? -5.351 11.626 5.846 1.00 98.00 230 ARG A N 1
ATOM 1827 C CA . ARG A 1 230 ? -4.659 10.614 6.645 1.00 98.00 230 ARG A CA 1
ATOM 1828 C C . ARG A 1 230 ? -5.241 9.224 6.440 1.00 98.00 230 ARG A C 1
ATOM 1830 O O . ARG A 1 230 ? -6.450 9.077 6.287 1.00 98.00 230 ARG A O 1
ATOM 1837 N N . VAL A 1 231 ? -4.371 8.221 6.474 1.00 98.50 231 VAL A N 1
ATOM 1838 C CA . VAL A 1 231 ? -4.719 6.800 6.466 1.00 98.50 231 VAL A CA 1
ATOM 1839 C C . VAL A 1 231 ? -4.317 6.212 7.813 1.00 98.50 231 VAL A C 1
ATOM 1841 O O . VAL A 1 231 ? -3.161 6.321 8.226 1.00 98.50 231 VAL A O 1
ATOM 1844 N N . ASP A 1 232 ? -5.283 5.614 8.499 1.00 98.25 232 ASP A N 1
ATOM 1845 C CA . ASP A 1 232 ? -5.084 4.873 9.740 1.00 98.25 232 ASP A CA 1
ATOM 1846 C C . ASP A 1 232 ? -5.094 3.370 9.434 1.00 98.25 232 ASP A C 1
ATOM 1848 O O . ASP A 1 232 ? -5.926 2.903 8.653 1.00 98.25 232 ASP A O 1
ATOM 1852 N N . VAL A 1 233 ? -4.215 2.612 10.089 1.00 97.94 233 VAL A N 1
ATOM 1853 C CA . VAL A 1 233 ? -4.130 1.151 9.986 1.00 97.94 233 VAL A CA 1
ATOM 1854 C C . VAL A 1 233 ? -4.066 0.542 11.383 1.00 97.94 233 VAL A C 1
ATOM 1856 O O . VAL A 1 233 ? -3.202 0.883 12.193 1.00 97.94 233 VAL A O 1
ATOM 1859 N N . ASP A 1 234 ? -5.004 -0.355 11.656 1.00 97.75 234 ASP A N 1
ATOM 1860 C CA . ASP A 1 234 ? -5.172 -1.030 12.944 1.00 97.75 234 ASP A CA 1
ATOM 1861 C C . ASP A 1 234 ? -4.506 -2.406 12.963 1.00 97.75 234 ASP A C 1
ATOM 1863 O O . ASP A 1 234 ? -3.845 -2.765 13.930 1.00 97.75 234 ASP A O 1
ATOM 1867 N N . GLU A 1 235 ? -4.619 -3.164 11.873 1.00 97.06 235 GLU A N 1
ATOM 1868 C CA . GLU A 1 235 ? -4.027 -4.496 11.784 1.00 97.06 235 GLU A CA 1
ATOM 1869 C C . GLU A 1 235 ? -3.640 -4.834 10.346 1.00 97.06 235 GLU A C 1
ATOM 1871 O O . GLU A 1 235 ? -4.338 -4.462 9.404 1.00 97.06 235 GLU A O 1
ATOM 1876 N N . ILE A 1 236 ? -2.540 -5.570 10.183 1.00 96.38 236 ILE A N 1
ATOM 1877 C CA . ILE A 1 236 ? -2.157 -6.237 8.938 1.00 96.38 236 ILE A CA 1
ATOM 1878 C C . ILE A 1 236 ? -1.842 -7.692 9.258 1.00 96.38 236 ILE A C 1
ATOM 1880 O O . ILE A 1 236 ? -1.059 -7.978 10.162 1.00 96.38 236 ILE A O 1
ATOM 1884 N N . SER A 1 237 ? -2.384 -8.626 8.486 1.00 96.06 237 SER A N 1
ATOM 1885 C CA . SER A 1 237 ? -1.989 -10.029 8.555 1.00 96.06 237 SER A CA 1
ATOM 1886 C C . SER A 1 237 ? -1.883 -10.665 7.178 1.00 96.06 237 SER A C 1
ATOM 1888 O O . SER A 1 237 ? -2.484 -10.212 6.207 1.00 96.06 237 SER A O 1
ATOM 1890 N N . ILE A 1 238 ? -1.065 -11.710 7.090 1.00 96.50 238 ILE A N 1
ATOM 1891 C CA . ILE A 1 238 ? -0.889 -12.516 5.885 1.00 96.50 238 ILE A CA 1
ATOM 1892 C C . ILE A 1 238 ? -1.058 -13.972 6.284 1.00 96.50 238 ILE A C 1
ATOM 1894 O O . ILE A 1 238 ? -0.367 -14.453 7.187 1.00 96.50 238 ILE A O 1
ATOM 1898 N N . SER A 1 239 ? -1.946 -14.681 5.600 1.00 95.94 239 SER A N 1
ATOM 1899 C CA . SER A 1 239 ? -2.191 -16.104 5.798 1.00 95.94 239 SER A CA 1
ATOM 1900 C C . SER A 1 239 ? -2.175 -16.856 4.472 1.00 95.94 239 SER A C 1
ATOM 1902 O O . SER A 1 239 ? -2.366 -16.285 3.399 1.00 95.94 239 SER A O 1
ATOM 1904 N N . ARG A 1 240 ? -1.940 -18.165 4.522 1.00 90.06 240 ARG A N 1
ATOM 1905 C CA . ARG A 1 240 ? -2.020 -19.046 3.353 1.00 90.06 240 ARG A CA 1
ATOM 1906 C C . ARG A 1 240 ? -2.921 -20.227 3.666 1.00 90.06 240 ARG A C 1
ATOM 1908 O O . ARG A 1 240 ? -2.832 -20.786 4.753 1.00 90.06 240 ARG A O 1
ATOM 1915 N N . GLY A 1 241 ? -3.774 -20.615 2.722 1.00 80.69 241 GLY A N 1
ATOM 1916 C CA . GLY A 1 241 ? -4.526 -21.863 2.846 1.00 80.69 241 GLY A CA 1
ATOM 1917 C C . GLY A 1 241 ? -3.576 -23.060 2.799 1.00 80.69 241 GLY A C 1
ATOM 1918 O O . GLY A 1 241 ? -2.782 -23.177 1.864 1.00 80.69 241 GLY A O 1
ATOM 1919 N N . CYS A 1 242 ? -3.643 -23.941 3.794 1.00 59.59 242 CYS A N 1
ATOM 1920 C CA . CYS A 1 242 ? -3.015 -25.251 3.722 1.00 59.59 242 CYS A CA 1
ATOM 1921 C C . CYS A 1 242 ? -3.874 -26.134 2.817 1.00 59.59 242 CYS A C 1
ATOM 1923 O O . CYS A 1 242 ? -5.007 -26.466 3.163 1.00 59.59 242 CYS A O 1
ATOM 1925 N N . PHE A 1 243 ? -3.342 -26.529 1.662 1.00 52.34 243 PHE A N 1
ATOM 1926 C CA . PHE A 1 243 ? -3.892 -27.677 0.956 1.00 52.34 243 PHE A CA 1
ATOM 1927 C C . PHE A 1 243 ? -3.406 -28.921 1.697 1.00 52.34 243 PHE A C 1
ATOM 1929 O O . PHE A 1 243 ? -2.217 -29.238 1.650 1.00 52.34 243 PHE A O 1
ATOM 1936 N N . GLU A 1 244 ? -4.299 -29.614 2.404 1.00 43.66 244 GLU A N 1
ATOM 1937 C CA . GLU A 1 244 ? -4.025 -31.003 2.757 1.00 43.66 244 GLU A CA 1
ATOM 1938 C C . GLU A 1 244 ? -3.897 -31.765 1.440 1.00 43.66 244 GLU A C 1
ATOM 1940 O O . GLU A 1 244 ? -4.861 -31.926 0.690 1.00 43.66 244 GLU A O 1
ATOM 1945 N N . THR A 1 245 ? -2.681 -32.192 1.111 1.00 42.53 245 THR A N 1
ATOM 1946 C CA . THR A 1 245 ? -2.502 -33.192 0.070 1.00 42.53 245 THR A CA 1
ATOM 1947 C C . THR A 1 245 ? -3.212 -34.442 0.563 1.00 42.53 245 THR A C 1
ATOM 1949 O O . THR A 1 245 ? -2.726 -35.093 1.491 1.00 42.53 245 THR A O 1
ATOM 1952 N N . ALA A 1 246 ? -4.371 -34.753 -0.020 1.00 38.31 246 ALA A N 1
ATOM 1953 C CA . ALA A 1 246 ? -4.991 -36.055 0.150 1.00 38.31 246 ALA A CA 1
ATOM 1954 C C . ALA A 1 246 ? -3.911 -37.101 -0.156 1.00 38.31 246 ALA A C 1
ATOM 1956 O O . ALA A 1 246 ? -3.365 -37.131 -1.261 1.00 38.31 246 ALA A O 1
ATOM 1957 N N . SER A 1 247 ? -3.516 -37.868 0.863 1.00 37.72 247 SER A N 1
ATOM 1958 C CA . SER A 1 247 ? -2.593 -38.981 0.656 1.00 37.72 247 SER A CA 1
ATOM 1959 C C . SER A 1 247 ? -3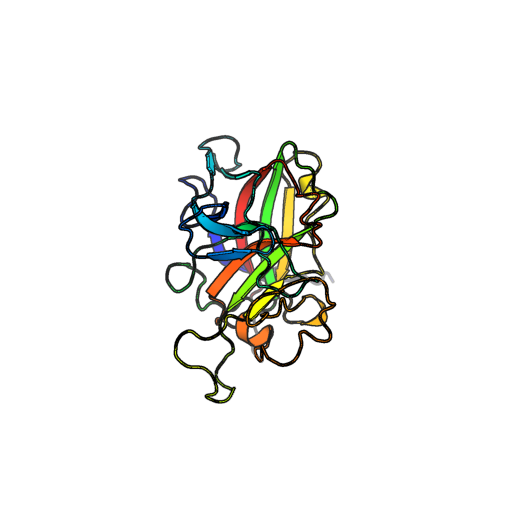.254 -39.970 -0.312 1.00 37.72 247 SER A C 1
ATOM 1961 O O . SER A 1 247 ? -4.469 -40.159 -0.203 1.00 37.72 247 SER A O 1
ATOM 1963 N N . PRO A 1 248 ? -2.501 -40.532 -1.274 1.00 47.44 248 PRO A N 1
ATOM 1964 C CA . PRO A 1 248 ? -3.038 -41.476 -2.251 1.00 47.44 248 PRO A CA 1
ATOM 1965 C C . PRO A 1 248 ? -3.617 -42.737 -1.602 1.00 47.44 248 PRO A C 1
ATOM 1967 O O . PRO A 1 248 ? -3.116 -43.141 -0.525 1.00 47.44 248 PRO A O 1
#

Sequence (248 aa):
MAEGQSETSQQLIYREAFDKGAGNWKVGRDKEDGSYNQNVLGKRGEGLPLGWSARGGRSGGFCYSESPWYFDSNHGEFMWFYMVLVGPAGEAWAPYGKDFRNARLHITLRGRNLDLKGSRLYLWIQGNRGPHVREIYNPGDPFVNWALTSQPVEQELLDGQWHDVALTLYDDEDKWSQMGLLNRGLPRKIIVEQSLTFATGTLSYLLNAHHHNLGFILGGVDPNDPPSGRVDVDEISISRGCFETASP